Protein AF-A0A1X6MQA6-F1 (afdb_monomer_lite)

Organism: NCBI:txid670580

Structure (mmCIF, N/CA/C/O backbone):
data_AF-A0A1X6MQA6-F1
#
_entry.id   AF-A0A1X6MQA6-F1
#
loop_
_atom_site.group_PDB
_atom_site.id
_atom_site.type_symbol
_atom_site.label_atom_id
_atom_site.label_alt_id
_atom_site.label_comp_id
_atom_site.label_asym_id
_atom_site.label_entity_id
_atom_site.label_seq_id
_atom_site.pdbx_PDB_ins_code
_atom_site.Cartn_x
_atom_site.Cartn_y
_atom_site.Cartn_z
_atom_site.occupancy
_atom_site.B_iso_or_equiv
_atom_site.auth_seq_id
_atom_site.auth_comp_id
_atom_site.auth_asym_id
_atom_site.auth_atom_id
_atom_site.pdbx_PDB_model_num
ATOM 1 N N . MET A 1 1 ? -12.511 -11.884 -3.195 1.00 35.06 1 MET A N 1
ATOM 2 C CA . MET A 1 1 ? -13.577 -10.975 -3.692 1.00 35.06 1 MET A CA 1
ATOM 3 C C . MET A 1 1 ? -15.005 -11.501 -3.502 1.00 35.06 1 MET A C 1
ATOM 5 O O . MET A 1 1 ? -15.786 -10.787 -2.889 1.00 35.06 1 MET A O 1
ATOM 9 N N . LYS A 1 2 ? -15.378 -12.708 -3.969 1.00 28.39 2 LYS A N 1
ATOM 10 C CA . LYS A 1 2 ? -16.762 -13.220 -3.827 1.00 28.39 2 LYS A CA 1
ATOM 11 C C . LYS A 1 2 ? -17.139 -13.560 -2.376 1.00 28.39 2 LYS A C 1
ATOM 13 O O . LYS A 1 2 ? -18.146 -13.082 -1.879 1.00 28.39 2 LYS A O 1
ATOM 18 N N . THR A 1 3 ? -16.246 -14.246 -1.669 1.00 30.66 3 THR A N 1
ATOM 19 C CA . THR A 1 3 ? -16.446 -14.705 -0.284 1.00 30.66 3 THR A CA 1
ATOM 20 C C . THR A 1 3 ? -16.594 -13.552 0.721 1.00 30.66 3 THR A C 1
ATOM 22 O O . THR A 1 3 ? -17.442 -13.608 1.598 1.00 30.66 3 THR A O 1
ATOM 25 N N . ALA A 1 4 ? -15.847 -12.452 0.562 1.00 35.28 4 ALA A N 1
ATOM 26 C CA . ALA A 1 4 ? -15.960 -11.281 1.445 1.00 35.28 4 ALA A CA 1
ATOM 27 C C . ALA A 1 4 ? -17.296 -10.528 1.269 1.00 35.28 4 ALA A C 1
ATOM 29 O O . ALA A 1 4 ? -17.886 -10.083 2.250 1.00 35.28 4 ALA A O 1
ATOM 30 N N . ARG A 1 5 ? -17.818 -10.456 0.034 1.00 41.97 5 ARG A N 1
ATOM 31 C CA . ARG A 1 5 ? -19.144 -9.878 -0.244 1.00 41.97 5 ARG A CA 1
ATOM 32 C C . ARG A 1 5 ? -20.285 -10.817 0.168 1.00 41.97 5 ARG A C 1
ATOM 34 O O . ARG A 1 5 ? -21.279 -10.344 0.703 1.00 41.97 5 ARG A O 1
ATOM 41 N N . GLU A 1 6 ? -20.124 -12.130 -0.013 1.00 35.88 6 GLU A N 1
ATOM 42 C CA . GLU A 1 6 ? -21.080 -13.159 0.439 1.00 35.88 6 GLU A CA 1
ATOM 43 C C . GLU A 1 6 ? -21.214 -13.206 1.977 1.00 35.88 6 GLU A C 1
ATOM 45 O O . GLU A 1 6 ? -22.258 -13.607 2.485 1.00 35.88 6 GLU A O 1
ATOM 50 N N . HIS A 1 7 ? -20.206 -12.724 2.717 1.00 34.12 7 HIS A N 1
ATOM 51 C CA . HIS A 1 7 ? -20.235 -12.573 4.178 1.00 34.12 7 HIS A CA 1
ATOM 52 C C . HIS A 1 7 ? -20.523 -11.140 4.671 1.00 34.12 7 HIS A C 1
ATOM 54 O O . HIS A 1 7 ? -20.368 -10.866 5.857 1.00 34.12 7 HIS A O 1
ATOM 60 N N . GLY A 1 8 ? -20.963 -10.226 3.796 1.00 33.38 8 GLY A N 1
ATOM 61 C CA . GLY A 1 8 ? -21.418 -8.889 4.203 1.00 33.38 8 GLY A CA 1
ATOM 62 C C . GLY A 1 8 ? -20.310 -7.878 4.524 1.00 33.38 8 GLY A C 1
ATOM 63 O O . GLY A 1 8 ? -20.600 -6.813 5.061 1.00 33.38 8 GLY A O 1
ATOM 64 N N . PHE A 1 9 ? -19.053 -8.154 4.170 1.00 31.50 9 PHE A N 1
ATOM 65 C CA . PHE A 1 9 ? -17.955 -7.200 4.337 1.00 31.50 9 PHE A CA 1
ATOM 66 C C . PHE A 1 9 ? -17.922 -6.213 3.159 1.00 31.50 9 PHE A C 1
ATOM 68 O O . PHE A 1 9 ? -17.169 -6.366 2.198 1.00 31.50 9 PHE A O 1
ATOM 75 N N . SER A 1 10 ? -18.782 -5.198 3.219 1.00 39.28 10 SER A N 1
ATOM 76 C CA . SER A 1 10 ? -18.682 -3.965 2.432 1.00 39.28 10 SER A CA 1
ATOM 77 C C . SER A 1 10 ? -19.038 -2.816 3.370 1.00 39.28 10 SER A C 1
ATOM 79 O O . SER A 1 10 ? -20.199 -2.634 3.719 1.00 39.28 10 SER A O 1
ATOM 81 N N . TRP A 1 11 ? -18.030 -2.099 3.873 1.00 43.34 11 TRP A N 1
ATOM 82 C CA . TRP A 1 11 ? -18.220 -1.198 5.016 1.00 43.34 11 TRP A CA 1
ATOM 83 C C . TRP A 1 11 ? -18.818 0.173 4.683 1.00 43.34 11 TRP A C 1
ATOM 85 O O . TRP A 1 11 ? -19.016 0.947 5.613 1.00 43.34 11 TRP A O 1
ATOM 95 N N . LYS A 1 12 ? -19.125 0.526 3.422 1.00 37.31 12 LYS A N 1
ATOM 96 C CA . LYS A 1 12 ? -19.801 1.803 3.107 1.00 37.31 12 LYS A CA 1
ATOM 97 C C . LYS A 1 12 ? -20.692 1.709 1.863 1.00 37.31 12 LYS A C 1
ATOM 99 O O . LYS A 1 12 ? -20.228 1.334 0.792 1.00 37.31 12 LYS A O 1
ATOM 104 N N . GLY A 1 13 ? -21.962 2.085 2.032 1.00 31.66 13 GLY A N 1
ATOM 105 C CA . GLY A 1 13 ? -22.992 2.136 0.988 1.00 31.66 13 GLY A CA 1
ATOM 106 C C . GLY A 1 13 ? -23.339 3.537 0.469 1.00 31.66 13 GLY A C 1
ATOM 107 O O . GLY A 1 13 ? -24.233 3.631 -0.355 1.00 31.66 13 GLY A O 1
ATOM 108 N N . ASP A 1 14 ? -22.655 4.609 0.887 1.00 35.59 14 ASP A N 1
ATOM 109 C CA . ASP A 1 14 ? -23.029 5.979 0.494 1.00 35.59 14 ASP A CA 1
ATOM 110 C C . ASP A 1 14 ? -21.809 6.885 0.279 1.00 35.59 14 ASP A C 1
ATOM 112 O O . ASP A 1 14 ? -21.146 7.208 1.263 1.00 35.59 14 ASP A O 1
ATOM 116 N N . PHE A 1 15 ? -21.549 7.375 -0.953 1.00 35.16 15 PHE A N 1
ATOM 117 C CA . PHE A 1 15 ? -20.692 8.565 -1.154 1.00 35.16 15 PHE A CA 1
ATOM 118 C C . PHE A 1 15 ? -21.146 9.604 -2.213 1.00 35.16 15 PHE A C 1
ATOM 120 O O . PHE A 1 15 ? -21.191 9.323 -3.405 1.00 35.16 15 PHE A O 1
ATOM 127 N N . PHE A 1 16 ? -21.407 10.820 -1.697 1.00 35.97 16 PHE A N 1
ATOM 128 C CA . PHE A 1 16 ? -21.126 12.226 -2.104 1.00 35.97 16 PHE A CA 1
ATOM 129 C C . PHE A 1 16 ? -20.911 12.730 -3.557 1.00 35.97 16 PHE A C 1
ATOM 131 O O . PHE A 1 16 ? -20.109 12.173 -4.300 1.00 35.97 16 PHE A O 1
ATOM 138 N N . VAL A 1 17 ? -21.412 13.971 -3.810 1.00 34.19 17 VAL A N 1
ATOM 139 C CA . VAL A 1 17 ? -20.696 15.144 -4.406 1.00 34.19 17 VAL A CA 1
ATOM 140 C C . VAL A 1 17 ? -21.342 16.538 -4.129 1.00 34.19 17 VAL A C 1
ATOM 142 O O . VAL A 1 17 ? -22.560 16.657 -4.048 1.00 34.19 17 VAL A O 1
ATOM 145 N N . ASP A 1 18 ? -20.452 17.553 -4.112 1.00 29.89 18 ASP A N 1
ATOM 146 C CA . ASP A 1 18 ? -20.525 18.992 -4.496 1.00 29.89 18 ASP A CA 1
ATOM 147 C C . ASP A 1 18 ? -20.566 20.151 -3.452 1.00 29.89 18 ASP A C 1
ATOM 149 O O . ASP A 1 18 ? -21.377 20.218 -2.535 1.00 29.89 18 ASP A O 1
ATOM 153 N N . ASN A 1 19 ? -19.646 21.115 -3.626 1.00 31.09 19 ASN A N 1
ATOM 154 C CA . ASN A 1 19 ? -19.483 22.378 -2.873 1.00 31.09 19 ASN A CA 1
ATOM 155 C C . ASN A 1 19 ? -19.302 22.305 -1.339 1.00 31.09 19 ASN A C 1
ATOM 157 O O . ASN A 1 19 ? -19.669 23.227 -0.607 1.00 31.09 19 ASN A O 1
ATOM 161 N N . GLY A 1 20 ? -18.737 21.210 -0.821 1.00 35.44 20 GLY A N 1
ATOM 162 C CA . GLY A 1 20 ? -18.530 21.035 0.624 1.00 35.44 20 GLY A CA 1
ATOM 163 C C . GLY A 1 20 ? -19.831 20.889 1.423 1.00 35.44 20 GLY A C 1
ATOM 164 O O . GLY A 1 20 ? -19.796 20.860 2.651 1.00 35.44 20 GLY A O 1
ATOM 165 N N . THR A 1 21 ? -20.974 20.758 0.741 1.00 33.78 21 THR A N 1
ATOM 166 C CA . THR A 1 21 ? -22.262 20.444 1.360 1.00 33.78 21 THR A CA 1
ATOM 167 C C . THR A 1 21 ? -22.705 19.075 0.858 1.00 33.78 21 THR A C 1
ATOM 169 O O . THR A 1 21 ? -22.870 18.873 -0.338 1.00 33.78 21 THR A O 1
ATOM 172 N N . PHE A 1 22 ? -22.875 18.115 1.768 1.00 35.88 22 PHE A N 1
ATOM 173 C CA . PHE A 1 22 ? -23.331 16.762 1.435 1.00 35.88 22 PHE A CA 1
ATOM 174 C C . PHE A 1 22 ? -24.649 16.789 0.636 1.00 35.88 22 PHE A C 1
ATOM 176 O O . PHE A 1 22 ? -25.615 17.412 1.099 1.00 35.88 22 PHE A O 1
ATOM 183 N N . PRO A 1 23 ? -24.750 16.073 -0.499 1.00 32.94 23 PRO A N 1
ATOM 184 C CA . PRO A 1 23 ? -26.029 15.892 -1.167 1.00 32.94 23 PRO A CA 1
ATOM 185 C C . PRO A 1 23 ? -26.958 15.063 -0.273 1.00 32.94 23 PRO A C 1
ATOM 187 O O . PRO A 1 23 ? -26.571 14.037 0.280 1.00 32.94 23 PRO A O 1
ATOM 190 N N . ARG A 1 24 ? -28.204 15.527 -0.124 1.00 38.56 24 ARG A N 1
ATOM 191 C CA . ARG A 1 24 ? -29.270 14.848 0.641 1.00 38.56 24 ARG A CA 1
ATOM 192 C C . ARG A 1 24 ? -30.042 13.820 -0.193 1.00 38.56 24 ARG A C 1
ATOM 194 O O . ARG A 1 24 ? -31.040 13.278 0.274 1.00 38.56 24 ARG A O 1
ATOM 201 N N . THR A 1 25 ? -29.600 13.585 -1.422 1.00 35.91 25 THR A N 1
ATOM 202 C CA . THR A 1 25 ? -30.245 12.705 -2.393 1.00 35.91 25 THR A CA 1
ATOM 203 C C . THR A 1 25 ? -29.193 11.758 -2.949 1.00 35.91 25 THR A C 1
ATOM 205 O O . THR A 1 25 ? -28.163 12.209 -3.449 1.00 35.91 25 THR A O 1
ATOM 208 N N . ALA A 1 26 ? -29.440 10.454 -2.820 1.00 43.53 26 ALA A N 1
ATOM 209 C CA . ALA A 1 26 ? -28.546 9.412 -3.306 1.00 43.53 26 ALA A CA 1
ATOM 210 C C . ALA A 1 26 ? -28.366 9.501 -4.831 1.00 43.53 26 ALA A C 1
ATOM 212 O O . ALA A 1 26 ? -29.308 9.837 -5.554 1.00 43.53 26 ALA A O 1
ATOM 213 N N . VAL A 1 27 ? -27.161 9.178 -5.315 1.00 44.12 27 VAL A N 1
ATOM 214 C CA . VAL A 1 27 ? -26.926 8.946 -6.747 1.00 44.12 27 VAL A CA 1
ATOM 215 C C . VAL A 1 27 ? -27.758 7.724 -7.149 1.00 44.12 27 VAL A C 1
ATOM 217 O O . VAL A 1 27 ? -27.632 6.689 -6.490 1.00 44.12 27 VAL A O 1
ATOM 220 N N . PRO A 1 28 ? -28.606 7.809 -8.188 1.00 46.97 28 PRO A N 1
ATOM 221 C CA . PRO A 1 28 ? -29.382 6.665 -8.646 1.00 46.97 28 PRO A CA 1
ATOM 222 C C . PRO A 1 28 ? -28.460 5.485 -8.978 1.00 46.97 28 PRO A C 1
ATOM 224 O O . PRO A 1 28 ? -27.425 5.661 -9.624 1.00 46.97 28 PRO A O 1
ATOM 227 N N . GLU A 1 29 ? -28.844 4.280 -8.557 1.00 47.38 29 GLU A N 1
ATOM 228 C CA . GLU A 1 29 ? -28.083 3.028 -8.726 1.00 47.38 29 GLU A CA 1
ATOM 229 C C . GLU A 1 29 ? -27.651 2.781 -10.192 1.00 47.38 29 GLU A C 1
ATOM 231 O O . GLU A 1 29 ? -26.607 2.196 -10.476 1.00 47.38 29 GLU A O 1
ATOM 236 N N . GLU A 1 30 ? -28.417 3.335 -11.130 1.00 52.28 30 GLU A N 1
ATOM 237 C CA . GLU A 1 30 ? -28.236 3.291 -12.584 1.00 52.28 30 GLU A CA 1
ATOM 238 C C . GLU A 1 30 ? -27.035 4.135 -13.079 1.00 52.28 30 GLU A C 1
ATOM 240 O O . GLU A 1 30 ? -26.345 3.762 -14.032 1.00 52.28 30 GLU A O 1
ATOM 245 N N . GLU A 1 31 ? -26.728 5.251 -12.406 1.00 49.03 31 GLU A N 1
ATOM 246 C CA . GLU A 1 31 ? -25.608 6.156 -12.729 1.00 49.03 31 GLU A CA 1
ATOM 247 C C . GLU A 1 31 ? -24.323 5.844 -11.945 1.00 49.03 31 GLU A C 1
ATOM 249 O O . GLU A 1 31 ? -23.218 6.239 -12.341 1.00 49.03 31 GLU A O 1
ATOM 254 N N . ALA A 1 32 ? -24.453 5.117 -10.834 1.00 48.69 32 ALA A N 1
ATOM 255 C CA . ALA A 1 32 ? -23.345 4.558 -10.059 1.00 48.69 32 ALA A CA 1
ATOM 256 C C . ALA A 1 32 ? -22.774 3.268 -10.682 1.00 48.69 32 ALA A C 1
ATOM 258 O O . ALA A 1 32 ? -21.948 2.584 -10.074 1.00 48.69 32 ALA A O 1
ATOM 259 N N . THR A 1 33 ? -23.200 2.927 -11.900 1.00 46.31 33 THR A N 1
ATOM 260 C CA . THR A 1 33 ? -22.764 1.724 -12.602 1.00 46.31 33 THR A CA 1
ATOM 261 C C . THR A 1 33 ? -21.244 1.684 -12.801 1.00 46.31 33 THR A C 1
ATOM 263 O O . THR A 1 33 ? -20.557 2.701 -12.936 1.00 46.31 33 THR A O 1
ATOM 266 N N . MET A 1 34 ? -20.725 0.453 -12.870 1.00 45.44 34 MET A N 1
ATOM 267 C CA . MET A 1 34 ? -19.331 0.021 -13.075 1.00 45.44 34 MET A CA 1
ATOM 268 C C . MET A 1 34 ? -18.510 0.784 -14.141 1.00 45.44 34 MET A C 1
ATOM 270 O O . MET A 1 34 ? -17.294 0.622 -14.213 1.00 45.44 34 MET A O 1
ATOM 274 N N . ALA A 1 35 ? -19.132 1.632 -14.963 1.00 48.38 35 ALA A N 1
ATOM 275 C CA . ALA A 1 35 ? -18.495 2.447 -15.993 1.00 48.38 35 ALA A CA 1
ATOM 276 C C . ALA A 1 35 ? -17.464 3.462 -15.454 1.00 48.38 35 ALA A C 1
ATOM 278 O O . ALA A 1 35 ? -16.510 3.785 -16.164 1.00 48.38 35 ALA A O 1
ATOM 279 N N . LYS A 1 36 ? -17.616 3.967 -14.218 1.00 53.69 36 LYS A N 1
ATOM 280 C CA . LYS A 1 36 ? -16.620 4.869 -13.599 1.00 53.69 36 LYS A CA 1
ATOM 281 C C . LYS A 1 36 ? -15.369 4.106 -13.139 1.00 53.69 36 LYS A C 1
ATOM 283 O O . LYS A 1 36 ? -14.262 4.568 -13.400 1.00 53.69 36 LYS A O 1
ATOM 288 N N . TYR A 1 37 ? -15.537 2.908 -12.572 1.00 63.94 37 TYR A N 1
ATOM 289 C CA . TYR A 1 37 ? -14.429 2.015 -12.196 1.00 63.94 37 TYR A CA 1
ATOM 290 C C . TYR A 1 37 ? -13.696 1.453 -13.412 1.00 63.94 37 TYR A C 1
ATOM 292 O O . TYR A 1 37 ? -12.468 1.430 -13.434 1.00 63.94 37 TYR A O 1
ATOM 300 N N . ALA A 1 38 ? -14.440 1.152 -14.480 1.00 69.00 38 ALA A N 1
ATOM 301 C CA . ALA A 1 38 ? -13.867 0.694 -15.736 1.00 69.00 38 ALA A CA 1
ATOM 302 C C . ALA A 1 38 ? -12.802 1.660 -16.275 1.00 69.00 38 ALA A C 1
ATOM 304 O O . ALA A 1 38 ? -11.837 1.215 -16.876 1.00 69.00 38 ALA A O 1
ATOM 305 N N . ARG A 1 39 ? -12.910 2.977 -16.050 1.00 76.75 39 ARG A N 1
ATOM 306 C CA . ARG A 1 39 ? -11.886 3.933 -16.516 1.00 76.75 39 ARG A CA 1
ATOM 307 C C . ARG A 1 39 ? -10.547 3.757 -15.801 1.00 76.75 39 ARG A C 1
ATOM 309 O O . ARG A 1 39 ? -9.513 3.853 -16.456 1.00 76.75 39 ARG A O 1
ATOM 316 N N . LEU A 1 40 ? -10.559 3.476 -14.501 1.00 79.12 40 LEU A N 1
ATOM 317 C CA . LEU A 1 40 ? -9.338 3.189 -13.744 1.00 79.12 40 LEU A CA 1
ATOM 318 C C . LEU A 1 40 ? -8.744 1.851 -14.168 1.00 79.12 40 LEU A C 1
ATOM 320 O O . LEU A 1 40 ? -7.551 1.781 -14.463 1.00 79.12 40 LEU A O 1
ATOM 324 N N . ASP A 1 41 ? -9.590 0.835 -14.338 1.00 83.12 41 ASP A N 1
ATOM 325 C CA . ASP A 1 41 ? -9.157 -0.457 -14.869 1.00 83.12 41 ASP A CA 1
ATOM 326 C C . ASP A 1 41 ? -8.507 -0.298 -16.248 1.00 83.12 41 ASP A C 1
ATOM 328 O O . ASP A 1 41 ? -7.487 -0.919 -16.529 1.00 83.12 41 ASP A O 1
ATOM 332 N N . MET A 1 42 ? -9.044 0.573 -17.110 1.00 88.56 42 MET A N 1
ATOM 333 C CA . MET A 1 42 ? -8.470 0.863 -18.429 1.00 88.56 42 MET A CA 1
ATOM 334 C C . MET A 1 42 ? -7.095 1.535 -18.314 1.00 88.56 42 MET A C 1
ATOM 336 O O . MET A 1 42 ? -6.189 1.170 -19.063 1.00 88.56 42 MET A O 1
ATOM 340 N N . ILE A 1 43 ? -6.901 2.471 -17.377 1.00 91.50 43 ILE A N 1
ATOM 341 C CA . ILE A 1 43 ? -5.592 3.104 -17.153 1.00 91.50 43 ILE A CA 1
ATOM 342 C C . ILE A 1 43 ? -4.551 2.036 -16.800 1.00 91.50 43 ILE A C 1
ATOM 344 O O . ILE A 1 43 ? -3.526 1.937 -17.471 1.00 91.50 43 ILE A O 1
ATOM 348 N N . TRP A 1 44 ? -4.822 1.169 -15.825 1.00 90.44 44 TRP A N 1
ATOM 349 C CA . TRP A 1 44 ? -3.870 0.115 -15.457 1.00 90.44 44 TRP A CA 1
ATOM 350 C C . TRP A 1 44 ? -3.742 -0.977 -16.522 1.00 90.44 44 TRP A C 1
ATOM 352 O O . TRP A 1 44 ? -2.643 -1.468 -16.768 1.00 90.44 44 TRP A O 1
ATOM 362 N N . LYS A 1 45 ? -4.819 -1.314 -17.230 1.00 89.81 45 LYS A N 1
ATOM 363 C CA . LYS A 1 45 ? -4.792 -2.313 -18.304 1.00 89.81 45 LYS A CA 1
ATOM 364 C C . LYS A 1 45 ? -3.943 -1.880 -19.497 1.00 89.81 45 LYS A C 1
ATOM 366 O O . LYS A 1 45 ? -3.216 -2.704 -20.042 1.00 89.81 45 LYS A O 1
ATOM 371 N N . TYR A 1 46 ? -4.048 -0.622 -19.928 1.00 92.12 46 TYR A N 1
ATOM 372 C CA . TYR A 1 46 ? -3.382 -0.141 -21.148 1.00 92.12 46 TYR A CA 1
ATOM 373 C C . TYR A 1 46 ? -2.124 0.684 -20.887 1.00 92.12 46 TYR A C 1
ATOM 375 O O . TYR A 1 46 ? -1.340 0.894 -21.813 1.00 92.12 46 TYR A O 1
ATOM 383 N N . HIS A 1 47 ? -1.900 1.121 -19.648 1.00 93.12 47 HIS A N 1
ATOM 384 C CA . HIS A 1 47 ? -0.748 1.941 -19.272 1.00 93.12 47 HIS A CA 1
ATOM 385 C C . HIS A 1 47 ? -0.004 1.414 -18.034 1.00 93.12 47 HIS A C 1
ATOM 387 O O . HIS A 1 47 ? 1.075 1.909 -17.729 1.00 93.12 47 HIS A O 1
ATOM 393 N N . GLY A 1 48 ? -0.520 0.407 -17.323 1.00 92.75 48 GLY A N 1
ATOM 394 C CA . GLY A 1 48 ? 0.040 -0.083 -16.060 1.00 92.75 48 GLY A CA 1
ATOM 395 C C . GLY A 1 48 ? 1.442 -0.695 -16.154 1.00 92.75 48 GLY A C 1
ATOM 396 O O . GLY A 1 48 ? 1.782 -1.448 -17.076 1.00 92.75 48 GLY A O 1
ATOM 397 N N . ARG A 1 49 ? 2.251 -0.425 -15.128 1.00 92.06 49 ARG A N 1
ATOM 398 C CA . ARG A 1 49 ? 3.611 -0.940 -14.933 1.00 92.06 49 ARG A CA 1
ATOM 399 C C . ARG A 1 49 ? 3.688 -1.872 -13.722 1.00 92.06 49 ARG A C 1
ATOM 401 O O . ARG A 1 49 ? 2.859 -1.757 -12.818 1.00 92.06 49 ARG A O 1
ATOM 408 N N . PRO A 1 50 ? 4.666 -2.796 -13.679 1.00 92.62 50 PRO A N 1
ATOM 409 C CA . PRO A 1 50 ? 4.712 -3.804 -12.621 1.00 92.62 50 PRO A CA 1
ATOM 410 C C . PRO A 1 50 ? 4.984 -3.190 -11.247 1.00 92.62 50 PRO A C 1
ATOM 412 O O . PRO A 1 50 ? 4.473 -3.692 -10.255 1.00 92.62 50 PRO A O 1
ATOM 415 N N . GLN A 1 51 ? 5.655 -2.038 -11.174 1.00 91.94 51 GLN A N 1
ATOM 416 C CA . GLN A 1 51 ? 5.808 -1.275 -9.930 1.00 91.94 51 GLN A CA 1
ATOM 417 C C . GLN A 1 51 ? 4.501 -0.634 -9.403 1.00 91.94 51 GLN A C 1
ATOM 419 O O . GLN A 1 51 ? 4.546 0.151 -8.466 1.00 91.94 51 GLN A O 1
ATOM 424 N N . GLY A 1 52 ? 3.340 -0.916 -10.006 1.00 92.69 52 GLY A N 1
ATOM 425 C CA . GLY A 1 52 ? 2.023 -0.524 -9.491 1.00 92.69 52 GLY A CA 1
ATOM 426 C C . GLY A 1 52 ? 1.459 0.788 -10.029 1.00 92.69 52 GLY A C 1
ATOM 427 O O . GLY A 1 52 ? 0.271 1.027 -9.848 1.00 92.69 52 GLY A O 1
ATOM 428 N N . ILE A 1 53 ? 2.250 1.602 -10.731 1.00 94.44 53 ILE A N 1
ATOM 429 C CA . ILE A 1 53 ? 1.800 2.863 -11.343 1.00 94.44 53 ILE A CA 1
ATOM 430 C C . ILE A 1 53 ? 1.649 2.728 -12.863 1.00 94.44 53 ILE A C 1
ATOM 432 O O . ILE A 1 53 ? 2.247 1.850 -13.482 1.00 94.44 53 ILE A O 1
ATOM 436 N N . PHE A 1 54 ? 0.846 3.579 -13.491 1.00 93.56 54 PHE A N 1
ATOM 437 C CA . PHE A 1 54 ? 0.723 3.637 -14.946 1.00 93.56 54 PHE A CA 1
ATOM 438 C C . PHE A 1 54 ? 1.762 4.567 -15.580 1.00 93.56 54 PHE A C 1
ATOM 440 O O . PHE A 1 54 ? 2.167 5.568 -15.001 1.00 93.56 54 PHE A O 1
ATOM 447 N N . SER A 1 55 ? 2.162 4.251 -16.810 1.00 90.44 55 SER A N 1
ATOM 448 C CA . SER A 1 55 ? 3.090 5.048 -17.598 1.00 90.44 55 SER A CA 1
ATOM 449 C C . SER A 1 55 ? 2.456 6.369 -17.998 1.00 90.44 55 SER A C 1
ATOM 451 O O . SER A 1 55 ? 1.526 6.409 -18.812 1.00 90.44 55 SER A O 1
ATOM 453 N N . THR A 1 56 ? 3.009 7.442 -17.453 1.00 88.75 56 THR A N 1
ATOM 454 C CA . THR A 1 56 ? 2.674 8.804 -17.837 1.00 88.75 56 THR A CA 1
ATOM 455 C C . THR A 1 56 ? 3.917 9.679 -17.794 1.00 88.75 56 THR A C 1
ATOM 457 O O . THR A 1 56 ? 4.436 10.000 -16.729 1.00 88.75 56 THR A O 1
ATOM 460 N N . ASP A 1 57 ? 4.429 10.058 -18.956 1.00 81.00 57 ASP A N 1
ATOM 461 C CA . ASP A 1 57 ? 5.548 10.996 -19.088 1.00 81.00 57 ASP A CA 1
ATOM 462 C C . ASP A 1 57 ? 5.052 12.402 -19.435 1.00 81.00 57 ASP A C 1
ATOM 464 O O . ASP A 1 57 ? 5.542 13.053 -20.354 1.00 81.00 57 ASP A O 1
ATOM 468 N N . GLU A 1 58 ? 4.057 12.844 -18.662 1.00 82.62 58 GLU A N 1
ATOM 469 C CA . GLU A 1 58 ? 3.105 13.933 -18.946 1.00 82.62 58 GLU A CA 1
ATOM 470 C C . GLU A 1 58 ? 2.056 13.598 -20.030 1.00 82.62 58 GLU A C 1
ATOM 472 O O . GLU A 1 58 ? 1.109 14.357 -20.226 1.00 82.62 58 GLU A O 1
ATOM 477 N N . TYR A 1 59 ? 2.152 12.422 -20.661 1.00 85.69 59 TYR A N 1
ATOM 478 C CA . TYR A 1 59 ? 1.120 11.831 -21.517 1.00 85.69 59 TYR A CA 1
ATOM 479 C C . TYR A 1 59 ? 0.943 10.349 -21.185 1.00 85.69 59 TYR A C 1
ATOM 481 O O . TYR A 1 59 ? 1.917 9.658 -20.897 1.00 85.69 59 TYR A O 1
ATOM 489 N N . LEU A 1 60 ? -0.281 9.822 -21.290 1.00 89.69 60 LEU A N 1
ATOM 490 C CA . LEU A 1 60 ? -0.515 8.379 -21.178 1.00 89.69 60 LEU A CA 1
ATOM 491 C C . LEU A 1 60 ? 0.277 7.622 -22.258 1.00 89.69 60 LEU A C 1
ATOM 493 O O . LEU A 1 60 ? 0.083 7.842 -23.452 1.00 89.69 60 LEU A O 1
ATOM 497 N N . ALA A 1 61 ? 1.151 6.703 -21.839 1.00 87.06 61 ALA A N 1
ATOM 498 C CA . ALA A 1 61 ? 2.270 6.264 -22.681 1.00 87.06 61 ALA A CA 1
ATOM 499 C C . ALA A 1 61 ? 2.280 4.761 -23.044 1.00 87.06 61 ALA A C 1
ATOM 501 O O . ALA A 1 61 ? 3.320 4.166 -23.325 1.00 87.06 61 ALA A O 1
ATOM 502 N N . GLY A 1 62 ? 1.105 4.132 -23.063 1.00 90.12 62 GLY A N 1
ATOM 503 C CA . GLY A 1 62 ? 0.925 2.698 -23.319 1.00 90.12 62 GLY A CA 1
ATOM 504 C C . GLY A 1 62 ? 1.704 1.754 -22.384 1.00 90.12 62 GLY A C 1
ATOM 505 O O . GLY A 1 62 ? 2.206 2.144 -21.330 1.00 90.12 62 GLY A O 1
ATOM 506 N N . LEU A 1 63 ? 1.831 0.490 -22.804 1.00 88.94 63 LEU A N 1
ATOM 507 C CA . LEU A 1 63 ? 2.541 -0.571 -22.070 1.00 88.94 63 LEU A CA 1
ATOM 508 C C . LEU A 1 63 ? 4.021 -0.722 -22.462 1.00 88.94 63 LEU A C 1
ATOM 510 O O . LEU A 1 63 ? 4.718 -1.571 -21.908 1.00 88.94 63 LEU A O 1
ATOM 514 N N . HIS A 1 64 ? 4.547 0.069 -23.400 1.00 84.75 64 HIS A N 1
ATOM 515 C CA . HIS A 1 64 ? 5.912 -0.130 -23.903 1.00 84.75 64 HIS A CA 1
ATOM 516 C C . HIS A 1 64 ? 6.967 0.296 -22.862 1.00 84.75 64 HIS A C 1
ATOM 518 O O . HIS A 1 64 ? 6.947 1.458 -22.467 1.00 84.75 64 HIS A O 1
ATOM 524 N N . PRO A 1 65 ? 7.894 -0.571 -22.404 1.00 81.00 65 PRO A N 1
ATOM 525 C CA . PRO A 1 65 ? 8.751 -0.313 -21.232 1.00 81.00 65 PRO A CA 1
ATOM 526 C C . PRO A 1 65 ? 9.725 0.861 -21.388 1.00 81.00 65 PRO A C 1
ATOM 528 O O . PRO A 1 65 ? 10.246 1.357 -20.399 1.00 81.00 65 PRO A O 1
ATOM 531 N N . SER A 1 66 ? 9.932 1.355 -22.611 1.00 78.44 66 SER A N 1
ATOM 532 C CA . SER A 1 66 ? 10.745 2.553 -22.849 1.00 78.44 66 SER A CA 1
ATOM 533 C C . SER A 1 66 ? 10.088 3.855 -22.379 1.00 78.44 66 SER A C 1
ATOM 535 O O . SER A 1 66 ? 10.719 4.903 -22.443 1.00 78.44 66 SER A O 1
ATOM 537 N N . ARG A 1 67 ? 8.818 3.839 -21.963 1.00 83.00 67 ARG A N 1
ATOM 538 C CA . ARG A 1 67 ? 8.114 5.032 -21.478 1.00 83.00 67 ARG A CA 1
ATOM 539 C C . ARG A 1 67 ? 8.105 5.047 -19.953 1.00 83.00 67 ARG A C 1
ATOM 541 O O . ARG A 1 67 ? 7.923 4.010 -19.316 1.00 83.00 67 ARG A O 1
ATOM 548 N N . GLY A 1 68 ? 8.334 6.227 -19.387 1.00 84.94 68 GLY A N 1
ATOM 549 C CA . GLY A 1 68 ? 8.467 6.415 -17.946 1.00 84.94 68 GLY A CA 1
ATOM 550 C C . GLY A 1 68 ? 7.156 6.770 -17.253 1.00 84.94 68 GLY A C 1
ATOM 551 O O . GLY A 1 68 ? 6.087 6.821 -17.868 1.00 84.94 68 GLY A O 1
ATOM 552 N N . THR A 1 69 ? 7.268 7.018 -15.954 1.00 89.44 69 THR A N 1
ATOM 553 C CA . THR A 1 69 ? 6.217 7.583 -15.108 1.00 89.44 69 THR A CA 1
ATOM 554 C C . THR A 1 69 ? 6.766 8.764 -14.329 1.00 89.44 69 THR A C 1
ATOM 556 O O . THR A 1 69 ? 7.810 8.643 -13.686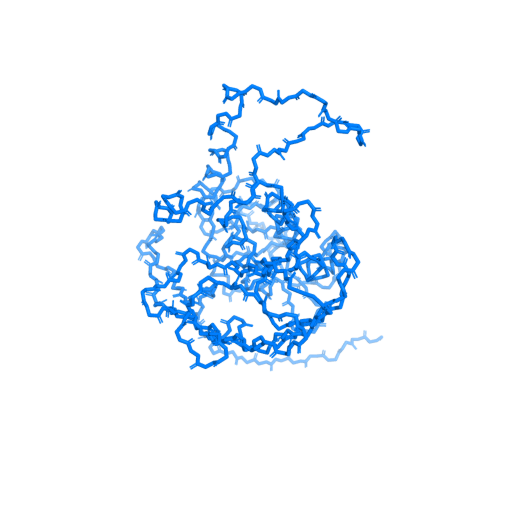 1.00 89.44 69 THR A O 1
ATOM 559 N N . GLU A 1 70 ? 6.067 9.892 -14.387 1.00 89.62 70 GLU A N 1
ATOM 560 C CA . GLU A 1 70 ? 6.383 11.069 -13.587 1.00 89.62 70 GLU A CA 1
ATOM 561 C C . GLU A 1 70 ? 6.253 10.785 -12.088 1.00 89.62 70 GLU A C 1
ATOM 563 O O . GLU A 1 70 ? 5.285 10.172 -11.645 1.00 89.62 70 GLU A O 1
ATOM 568 N N . PHE A 1 71 ? 7.194 11.278 -11.282 1.00 90.25 71 PHE A N 1
ATOM 569 C CA . PHE A 1 71 ? 7.139 11.094 -9.831 1.00 90.25 71 PHE A CA 1
ATOM 570 C C . PHE A 1 71 ? 5.894 11.721 -9.193 1.00 90.25 71 PHE A C 1
ATOM 572 O O . PHE A 1 71 ? 5.258 11.095 -8.345 1.00 90.25 71 PHE A O 1
ATOM 579 N N . CYS A 1 72 ? 5.472 12.899 -9.666 1.00 91.94 72 CYS A N 1
ATOM 580 C CA . CYS A 1 72 ? 4.226 13.513 -9.210 1.00 91.94 72 CYS A CA 1
ATOM 581 C C . CYS A 1 72 ? 3.013 12.609 -9.464 1.00 91.94 72 CYS A C 1
ATOM 583 O O . CYS A 1 72 ? 2.109 12.546 -8.638 1.00 91.94 72 CYS A O 1
ATOM 585 N N . ALA A 1 73 ? 2.999 11.875 -10.583 1.00 93.19 73 ALA A N 1
ATOM 586 C CA . ALA A 1 73 ? 1.907 10.960 -10.886 1.00 93.19 73 ALA A CA 1
ATOM 587 C C . ALA A 1 73 ? 1.834 9.816 -9.868 1.00 93.19 73 ALA A C 1
ATOM 589 O O . ALA A 1 73 ? 0.738 9.484 -9.432 1.00 93.19 73 ALA A O 1
ATOM 590 N N . SER A 1 74 ? 2.972 9.260 -9.438 1.00 94.94 74 SER A N 1
ATOM 591 C CA . SER A 1 74 ? 3.012 8.247 -8.374 1.00 94.94 74 SER A CA 1
ATOM 592 C C . SER A 1 74 ? 2.428 8.788 -7.062 1.00 94.94 74 SER A C 1
ATOM 594 O O . SER A 1 74 ? 1.540 8.171 -6.478 1.00 94.94 74 SER A O 1
ATOM 596 N N . VAL A 1 75 ? 2.871 9.971 -6.628 1.00 95.38 75 VAL A N 1
ATOM 597 C CA . VAL A 1 75 ? 2.466 10.585 -5.349 1.00 95.38 75 VAL A CA 1
ATOM 598 C C . VAL A 1 75 ? 0.989 10.989 -5.344 1.00 95.38 75 VAL A C 1
ATOM 600 O O . VAL A 1 75 ? 0.269 10.706 -4.388 1.00 95.38 75 VAL A O 1
ATOM 603 N N . GLU A 1 76 ? 0.506 11.629 -6.408 1.00 95.44 76 GLU A N 1
ATOM 604 C CA . GLU A 1 76 ? -0.896 12.057 -6.486 1.00 95.44 76 GLU A CA 1
ATOM 605 C C . GLU A 1 76 ? -1.847 10.887 -6.766 1.00 95.44 76 GLU A C 1
ATOM 607 O O . GLU A 1 76 ? -2.990 10.900 -6.298 1.00 95.44 76 GLU A O 1
ATOM 612 N N . ALA A 1 77 ? -1.394 9.842 -7.471 1.00 95.75 77 ALA A N 1
ATOM 613 C CA . ALA A 1 77 ? -2.173 8.615 -7.625 1.00 95.75 77 ALA A CA 1
ATOM 614 C C . ALA A 1 77 ? -2.361 7.904 -6.282 1.00 95.75 77 ALA A C 1
ATOM 616 O O . ALA A 1 77 ? -3.482 7.487 -6.004 1.00 95.75 77 ALA A O 1
ATOM 617 N N . MET A 1 78 ? -1.323 7.820 -5.436 1.00 97.19 78 MET A N 1
ATOM 618 C CA . MET A 1 78 ? -1.458 7.290 -4.070 1.00 97.19 78 MET A CA 1
ATOM 619 C C . MET A 1 78 ? -2.570 8.016 -3.319 1.00 97.19 78 MET A C 1
ATOM 621 O O . MET A 1 78 ? -3.536 7.383 -2.905 1.00 97.19 78 MET A O 1
ATOM 625 N N . PHE A 1 79 ? -2.504 9.347 -3.240 1.00 96.44 79 PHE A N 1
ATOM 626 C CA . PHE A 1 79 ? -3.513 10.121 -2.518 1.00 96.44 79 PHE A CA 1
ATOM 627 C C . PHE A 1 79 ? -4.920 9.972 -3.117 1.00 96.44 79 PHE A C 1
ATOM 629 O O . PHE A 1 79 ? -5.903 9.843 -2.391 1.00 96.44 79 PHE A O 1
ATOM 636 N N . SER A 1 80 ? -5.032 9.933 -4.445 1.00 94.81 80 SER A N 1
ATOM 637 C CA . SER A 1 80 ? -6.317 9.717 -5.119 1.00 94.81 80 SER A CA 1
ATOM 638 C C . SER A 1 80 ? -6.922 8.356 -4.763 1.00 94.81 80 SER A C 1
ATOM 640 O O . SER A 1 80 ? -8.106 8.270 -4.440 1.00 94.81 80 SER A O 1
ATOM 642 N N . LEU A 1 81 ? -6.108 7.299 -4.775 1.00 94.31 81 LEU A N 1
ATOM 643 C CA . LEU A 1 81 ? -6.513 5.937 -4.431 1.00 94.31 81 LEU A CA 1
ATOM 644 C C . LEU A 1 81 ? -6.848 5.791 -2.938 1.00 94.31 81 LEU A C 1
ATOM 646 O O . LEU A 1 81 ? -7.827 5.131 -2.599 1.00 94.31 81 LEU A O 1
ATOM 650 N N . GLU A 1 82 ? -6.105 6.459 -2.051 1.00 94.75 82 GLU A N 1
ATOM 651 C CA . GLU A 1 82 ? -6.411 6.547 -0.615 1.00 94.75 82 GLU A CA 1
ATOM 652 C C . GLU A 1 82 ? -7.797 7.151 -0.385 1.00 94.75 82 GLU A C 1
ATOM 654 O O . GLU A 1 82 ? -8.626 6.573 0.321 1.00 94.75 82 GLU A O 1
ATOM 659 N N . MET A 1 83 ? -8.084 8.281 -1.038 1.00 90.81 83 MET A N 1
ATOM 660 C CA . MET A 1 83 ? -9.388 8.932 -0.950 1.00 90.81 83 MET A CA 1
ATOM 661 C C . MET A 1 83 ? -10.493 8.056 -1.531 1.00 90.81 83 MET A C 1
ATOM 663 O O . MET A 1 83 ? -11.565 7.949 -0.936 1.00 90.81 83 MET A O 1
ATOM 667 N N . MET A 1 84 ? -10.238 7.390 -2.658 1.00 87.56 84 MET A N 1
ATOM 668 C CA . MET A 1 84 ? -11.168 6.428 -3.245 1.00 87.56 84 MET A CA 1
ATOM 669 C C . MET A 1 84 ? -11.454 5.250 -2.322 1.00 87.56 84 MET A C 1
ATOM 671 O O . MET A 1 84 ? -12.605 4.843 -2.224 1.00 87.56 84 MET A O 1
ATOM 675 N N . TYR A 1 85 ? -10.452 4.718 -1.628 1.00 86.38 85 TYR A N 1
ATOM 676 C CA . TYR A 1 85 ? -10.641 3.656 -0.648 1.00 86.38 85 TYR A CA 1
ATOM 677 C C . TYR A 1 85 ? -11.433 4.147 0.570 1.00 86.38 85 TYR A C 1
ATOM 679 O O . TYR A 1 85 ? -12.417 3.520 0.957 1.00 86.38 85 TYR A O 1
ATOM 687 N N . ALA A 1 86 ? -11.064 5.295 1.144 1.00 85.06 86 ALA A N 1
ATOM 688 C CA . ALA A 1 86 ? -11.743 5.860 2.313 1.00 85.06 86 ALA A CA 1
ATOM 689 C C . ALA A 1 86 ? -13.221 6.193 2.048 1.00 85.06 86 ALA A C 1
ATOM 691 O O . ALA A 1 86 ? -14.065 6.133 2.956 1.00 85.06 86 ALA A O 1
ATOM 692 N N . THR A 1 87 ? -13.496 6.527 0.790 1.00 80.50 87 THR A N 1
ATOM 693 C CA . THR A 1 87 ? -14.810 6.793 0.221 1.00 80.50 87 THR A CA 1
ATOM 694 C C . THR A 1 87 ? -15.506 5.462 -0.092 1.00 80.50 87 THR A C 1
ATOM 696 O O . THR A 1 87 ? -16.347 4.973 0.645 1.00 80.50 87 THR A O 1
ATOM 699 N N . LEU A 1 88 ? -15.111 4.779 -1.152 1.00 80.62 88 LEU A N 1
ATOM 700 C CA . LEU A 1 88 ? -15.892 3.703 -1.763 1.00 80.62 88 LEU A CA 1
ATOM 701 C C . LEU A 1 88 ? -15.650 2.330 -1.123 1.00 80.62 88 LEU A C 1
ATOM 703 O O . LEU A 1 88 ? -16.402 1.394 -1.373 1.00 80.62 88 LEU A O 1
ATOM 707 N N . GLY A 1 89 ? -14.607 2.193 -0.304 1.00 75.81 89 GLY A N 1
ATOM 708 C CA . GLY A 1 89 ? -14.336 0.988 0.476 1.00 75.81 89 GLY A CA 1
ATOM 709 C C . GLY A 1 89 ? -13.879 -0.234 -0.319 1.00 75.81 89 GLY A C 1
ATOM 710 O O . GLY A 1 89 ? -13.825 -1.319 0.255 1.00 75.81 89 GLY A O 1
ATOM 711 N N . ASP A 1 90 ? -13.548 -0.097 -1.607 1.00 81.12 90 ASP A N 1
ATOM 712 C CA . ASP A 1 90 ? -13.009 -1.212 -2.392 1.00 81.12 90 ASP A CA 1
ATOM 713 C C . ASP A 1 90 ? -11.517 -1.434 -2.065 1.00 81.12 90 ASP A C 1
ATOM 715 O O . ASP A 1 90 ? -10.698 -0.558 -2.369 1.00 81.12 90 ASP A O 1
ATOM 719 N N . PRO A 1 91 ? -11.135 -2.582 -1.469 1.00 80.62 91 PRO A N 1
ATOM 720 C CA . PRO A 1 91 ? -9.762 -2.842 -1.039 1.00 80.62 91 PRO A CA 1
ATOM 721 C C . PRO A 1 91 ? -8.739 -2.858 -2.176 1.00 80.62 91 PRO A C 1
ATOM 723 O O . PRO A 1 91 ? -7.564 -2.614 -1.904 1.00 80.62 91 PRO A O 1
ATOM 726 N N . ALA A 1 92 ? -9.157 -3.050 -3.432 1.00 84.62 92 ALA A N 1
ATOM 727 C CA . ALA A 1 92 ? -8.248 -3.003 -4.575 1.00 84.62 92 ALA A CA 1
ATOM 728 C C . ALA A 1 92 ? -7.536 -1.643 -4.708 1.00 84.62 92 ALA A C 1
ATOM 730 O O . ALA A 1 92 ? -6.395 -1.585 -5.166 1.00 84.62 92 ALA A O 1
ATOM 731 N N . TRP A 1 93 ? -8.167 -0.547 -4.269 1.00 90.00 93 TRP A N 1
ATOM 732 C CA . TRP A 1 93 ? -7.542 0.778 -4.301 1.00 90.00 93 TRP A CA 1
ATOM 733 C C . TRP A 1 93 ? -6.440 0.919 -3.257 1.00 90.00 93 TRP A C 1
ATOM 735 O O . TRP A 1 93 ? -5.380 1.443 -3.579 1.00 90.00 93 TRP A O 1
ATOM 745 N N . ALA A 1 94 ? -6.640 0.387 -2.051 1.00 90.50 94 ALA A N 1
ATOM 746 C CA . ALA A 1 94 ? -5.596 0.361 -1.032 1.00 90.50 94 ALA A CA 1
ATOM 747 C C . ALA A 1 94 ? -4.444 -0.586 -1.415 1.00 90.50 94 ALA A C 1
ATOM 749 O O . ALA A 1 94 ? -3.284 -0.251 -1.182 1.00 90.50 94 ALA A O 1
ATOM 750 N N . ASP A 1 95 ? -4.740 -1.719 -2.065 1.00 93.12 95 ASP A N 1
ATOM 751 C CA . ASP A 1 95 ? -3.716 -2.613 -2.625 1.00 93.12 95 ASP A CA 1
ATOM 752 C C . ASP A 1 95 ? -2.848 -1.884 -3.664 1.00 93.12 95 ASP A C 1
ATOM 754 O O . ASP A 1 95 ? -1.620 -1.990 -3.649 1.00 93.12 95 ASP A O 1
ATOM 758 N N . LEU A 1 96 ? -3.474 -1.105 -4.554 1.00 94.19 96 LEU A N 1
ATOM 759 C CA . LEU A 1 96 ? -2.759 -0.286 -5.533 1.00 94.19 96 LEU A CA 1
ATOM 760 C C . LEU A 1 96 ? -1.964 0.844 -4.871 1.00 94.19 96 LEU A C 1
ATOM 762 O O . LEU A 1 96 ? -0.809 1.046 -5.246 1.00 94.19 96 LEU A O 1
ATOM 766 N N . THR A 1 97 ? -2.527 1.538 -3.875 1.00 97.25 97 THR A N 1
ATOM 767 C CA . THR A 1 97 ? -1.804 2.554 -3.094 1.00 97.25 97 THR A CA 1
ATOM 768 C C . THR A 1 97 ? -0.535 1.966 -2.489 1.00 97.25 97 THR A C 1
ATOM 770 O O . THR A 1 97 ? 0.540 2.525 -2.689 1.00 97.25 97 THR A O 1
ATOM 773 N N . GLU A 1 98 ? -0.627 0.826 -1.798 1.00 97.50 98 GLU A N 1
ATOM 774 C CA . GLU A 1 98 ? 0.541 0.158 -1.212 1.00 97.50 98 GLU A CA 1
ATOM 775 C C . GLU A 1 98 ? 1.557 -0.256 -2.270 1.00 97.50 98 GLU A C 1
ATOM 777 O O . GLU A 1 98 ? 2.756 -0.053 -2.088 1.00 97.50 98 GLU A O 1
ATOM 782 N N . LYS A 1 99 ? 1.100 -0.793 -3.406 1.00 96.12 99 LYS A N 1
ATOM 783 C CA . LYS A 1 99 ? 2.003 -1.179 -4.493 1.00 96.12 99 LYS A CA 1
ATOM 784 C C . LYS A 1 99 ? 2.768 0.030 -5.040 1.00 96.12 99 LYS A C 1
ATOM 786 O O . LYS A 1 99 ? 3.951 -0.098 -5.336 1.00 96.12 99 LYS A O 1
ATOM 791 N N . ILE A 1 100 ? 2.152 1.207 -5.136 1.00 97.38 100 ILE A N 1
ATOM 792 C CA . ILE A 1 100 ? 2.858 2.436 -5.535 1.00 97.38 100 ILE A CA 1
ATOM 793 C C . ILE A 1 100 ? 3.803 2.900 -4.414 1.00 97.38 100 ILE A C 1
ATOM 795 O O . ILE A 1 100 ? 4.974 3.175 -4.687 1.00 97.38 100 ILE A O 1
ATOM 799 N N . ALA A 1 101 ? 3.323 2.937 -3.168 1.00 97.19 101 ALA A N 1
ATOM 800 C CA . ALA A 1 101 ? 4.066 3.414 -2.001 1.00 97.19 101 ALA A CA 1
ATOM 801 C C . ALA A 1 101 ? 5.344 2.607 -1.743 1.00 97.19 101 ALA A C 1
ATOM 803 O O . ALA A 1 101 ? 6.396 3.183 -1.484 1.00 97.19 101 ALA A O 1
ATOM 804 N N . TYR A 1 102 ? 5.278 1.280 -1.859 1.00 97.19 102 TYR A N 1
ATOM 805 C CA . TYR A 1 102 ? 6.407 0.393 -1.575 1.00 97.19 102 TYR A CA 1
ATOM 806 C C . TYR A 1 102 ? 7.302 0.101 -2.781 1.00 97.19 102 TYR A C 1
ATOM 808 O O . TYR A 1 102 ? 8.353 -0.507 -2.598 1.00 97.19 102 TYR A O 1
ATOM 816 N N . ASN A 1 103 ? 6.934 0.535 -3.995 1.00 96.06 103 ASN A N 1
ATOM 817 C CA . ASN A 1 103 ? 7.732 0.270 -5.199 1.00 96.06 103 ASN A CA 1
ATOM 818 C C . ASN A 1 103 ? 8.025 1.529 -6.010 1.00 96.06 103 ASN A C 1
ATOM 820 O O . ASN A 1 103 ? 9.176 1.944 -6.112 1.00 96.06 103 ASN A O 1
ATOM 824 N N . ALA A 1 104 ? 7.002 2.138 -6.612 1.00 94.25 104 ALA A N 1
ATOM 825 C CA . ALA A 1 104 ? 7.200 3.264 -7.519 1.00 94.25 104 ALA A CA 1
ATOM 826 C C . ALA A 1 104 ? 7.788 4.484 -6.800 1.00 94.25 104 ALA A C 1
ATOM 828 O O . ALA A 1 104 ? 8.714 5.095 -7.321 1.00 94.25 104 ALA A O 1
ATOM 829 N N . MET A 1 105 ? 7.299 4.811 -5.600 1.00 93.06 105 MET A N 1
ATOM 830 C CA . MET A 1 105 ? 7.785 5.964 -4.843 1.00 93.06 105 MET A CA 1
ATOM 831 C C . MET A 1 105 ? 9.269 5.837 -4.437 1.00 93.06 105 MET A C 1
ATOM 833 O O . MET A 1 105 ? 10.046 6.714 -4.818 1.00 93.06 105 MET A O 1
ATOM 837 N N . PRO A 1 106 ? 9.709 4.781 -3.719 1.00 92.50 106 PRO A N 1
ATOM 838 C CA . PRO A 1 106 ? 11.107 4.653 -3.309 1.00 92.50 106 PRO A CA 1
ATOM 839 C C . PRO A 1 106 ? 12.061 4.452 -4.490 1.00 92.50 106 PRO A C 1
ATOM 841 O O . PRO A 1 106 ? 13.204 4.877 -4.407 1.00 92.50 106 PRO A O 1
ATOM 844 N N . ALA A 1 107 ? 11.616 3.872 -5.610 1.00 89.94 107 ALA A N 1
ATOM 845 C CA . ALA A 1 107 ? 12.459 3.734 -6.802 1.00 89.94 107 ALA A CA 1
ATOM 846 C C . ALA A 1 107 ? 12.782 5.078 -7.486 1.00 89.94 107 ALA A C 1
ATOM 848 O O . ALA A 1 107 ? 13.720 5.161 -8.274 1.00 89.94 107 ALA A O 1
ATOM 849 N N . GLN A 1 108 ? 12.007 6.132 -7.208 1.00 88.50 108 GLN A N 1
ATOM 850 C CA . GLN A 1 108 ? 12.148 7.450 -7.835 1.00 88.50 108 GLN A CA 1
ATOM 851 C C . GLN A 1 108 ? 12.982 8.438 -7.024 1.00 88.50 108 GLN A C 1
ATOM 853 O O . GLN A 1 108 ? 13.178 9.568 -7.471 1.00 88.50 108 GLN A O 1
ATOM 858 N N . ILE A 1 109 ? 13.473 8.042 -5.852 1.00 87.19 109 ILE A N 1
ATOM 859 C CA . ILE A 1 109 ? 14.180 8.923 -4.928 1.00 87.19 109 ILE A CA 1
ATOM 860 C C . ILE A 1 109 ? 15.347 8.187 -4.273 1.00 87.19 109 ILE A C 1
ATOM 862 O O . ILE A 1 109 ? 15.285 6.988 -4.021 1.00 87.19 109 ILE A O 1
ATOM 866 N N . THR A 1 110 ? 16.437 8.893 -3.993 1.00 86.56 110 THR A N 1
ATOM 867 C CA . THR A 1 110 ? 17.534 8.336 -3.201 1.00 86.56 110 THR A CA 1
ATOM 868 C C . THR A 1 110 ? 17.100 8.130 -1.753 1.00 86.56 110 THR A C 1
ATOM 870 O O . THR A 1 110 ? 16.224 8.826 -1.240 1.00 86.56 110 THR A O 1
ATOM 873 N N . ALA A 1 111 ? 17.735 7.179 -1.065 1.00 88.06 111 ALA A N 1
ATOM 874 C CA . ALA A 1 111 ? 17.393 6.837 0.318 1.00 88.06 111 ALA A CA 1
ATOM 875 C C . ALA A 1 111 ? 17.536 8.018 1.302 1.00 88.06 111 ALA A C 1
ATOM 877 O O . ALA A 1 111 ? 16.868 8.042 2.332 1.00 88.06 111 ALA A O 1
ATOM 878 N N . ASP A 1 112 ? 18.375 9.006 0.977 1.00 87.19 112 ASP A N 1
ATOM 879 C CA . ASP A 1 112 ? 18.570 10.248 1.735 1.00 87.19 112 ASP A CA 1
ATOM 880 C C . ASP A 1 112 ? 17.608 11.381 1.335 1.00 87.19 112 ASP A C 1
ATOM 882 O O . ASP A 1 112 ? 17.707 12.486 1.866 1.00 87.19 112 ASP A O 1
ATOM 886 N N . TRP A 1 113 ? 16.684 11.114 0.407 1.00 85.38 113 TRP A N 1
ATOM 887 C CA . TRP A 1 113 ? 15.666 12.038 -0.097 1.00 85.38 113 TRP A CA 1
ATOM 888 C C . TRP A 1 113 ? 16.185 13.244 -0.875 1.00 85.38 113 TRP A C 1
ATOM 890 O O . TRP A 1 113 ? 15.407 14.127 -1.238 1.00 85.38 113 TRP A O 1
ATOM 900 N N . TRP A 1 114 ? 17.487 13.300 -1.140 1.00 82.50 114 TRP A N 1
ATOM 901 C CA . TRP A 1 114 ? 18.126 14.493 -1.684 1.00 82.50 114 TRP A CA 1
ATOM 902 C C . TRP A 1 114 ? 18.210 14.515 -3.197 1.00 82.50 114 TRP A C 1
ATOM 904 O O . TRP A 1 114 ? 18.384 15.582 -3.779 1.00 82.50 114 TRP A O 1
ATOM 914 N N . SER A 1 115 ? 18.031 13.374 -3.853 1.00 80.56 115 SER A N 1
ATOM 915 C CA . SER A 1 115 ? 17.966 13.283 -5.305 1.00 80.56 115 SER A CA 1
ATOM 916 C C . SER A 1 115 ? 16.756 12.475 -5.734 1.00 80.56 115 SER A C 1
ATOM 918 O O . SER A 1 115 ? 16.381 11.499 -5.096 1.00 80.56 115 SER A O 1
ATOM 920 N N . GLN A 1 116 ? 16.160 12.863 -6.853 1.00 83.00 116 GLN A N 1
ATOM 921 C CA . GLN A 1 116 ? 14.996 12.184 -7.406 1.00 83.00 116 GLN A CA 1
ATOM 922 C C . GLN A 1 116 ? 15.112 12.057 -8.917 1.00 83.00 116 GLN A C 1
ATOM 924 O O . GLN A 1 116 ? 15.843 12.804 -9.573 1.00 83.00 116 GLN A O 1
ATOM 929 N N . GLN A 1 117 ? 14.332 11.145 -9.472 1.00 82.25 117 GLN A N 1
ATOM 930 C CA . GLN A 1 117 ? 14.148 10.994 -10.895 1.00 82.25 117 GLN A CA 1
ATOM 931 C C . GLN A 1 117 ? 12.778 11.512 -11.314 1.00 82.25 117 GLN A C 1
ATOM 933 O O . GLN A 1 117 ? 11.751 11.061 -10.809 1.00 82.25 117 GLN A O 1
ATOM 938 N N . TYR A 1 118 ? 12.761 12.424 -12.290 1.00 82.19 118 TYR A N 1
ATOM 939 C CA . TYR A 1 118 ? 11.505 12.991 -12.773 1.00 82.19 118 TYR A CA 1
ATOM 940 C C . TYR A 1 118 ? 10.630 11.926 -13.445 1.00 82.19 118 TYR A C 1
ATOM 942 O O . TYR A 1 118 ? 9.511 11.706 -12.995 1.00 82.19 118 TYR A O 1
ATOM 950 N N . LEU A 1 119 ? 11.148 11.225 -14.465 1.00 83.50 119 LEU A N 1
ATOM 951 C CA . LEU A 1 119 ? 10.479 10.085 -15.103 1.00 83.50 119 LEU A CA 1
ATOM 952 C C . LEU A 1 119 ? 11.216 8.787 -14.803 1.00 83.50 119 LEU A C 1
ATOM 954 O O . LEU A 1 119 ? 12.319 8.608 -15.309 1.00 83.50 119 LEU A O 1
ATOM 958 N N . HIS A 1 120 ? 10.603 7.858 -14.079 1.00 84.62 120 HIS A N 1
ATOM 959 C CA . HIS A 1 120 ? 11.168 6.524 -13.856 1.00 84.62 120 HIS A CA 1
ATOM 960 C C . HIS A 1 120 ? 10.601 5.498 -14.835 1.00 84.62 120 HIS A C 1
ATOM 962 O O . HIS A 1 120 ? 9.386 5.411 -15.035 1.00 84.62 120 HIS A O 1
ATOM 968 N N . GLN A 1 121 ? 11.490 4.728 -15.461 1.00 85.56 121 GLN A N 1
ATOM 969 C CA . GLN A 1 121 ? 11.141 3.649 -16.381 1.00 85.56 121 GLN A CA 1
ATOM 970 C C . GLN A 1 121 ? 11.364 2.292 -15.710 1.00 85.56 121 GLN A C 1
ATOM 972 O O . GLN A 1 121 ? 12.357 2.072 -15.021 1.00 85.56 121 GLN A O 1
ATOM 977 N N . THR A 1 122 ? 10.467 1.342 -15.969 1.00 84.50 122 THR A N 1
ATOM 978 C CA . THR A 1 122 ? 10.692 -0.052 -15.574 1.00 84.50 122 THR A CA 1
ATOM 979 C C . THR A 1 122 ? 11.920 -0.595 -16.316 1.00 84.50 122 THR A C 1
ATOM 981 O O . THR A 1 122 ? 11.983 -0.483 -17.539 1.00 84.50 122 THR A O 1
ATOM 984 N N . ASN A 1 123 ? 12.862 -1.221 -15.601 1.00 80.50 123 ASN A N 1
ATOM 985 C CA . ASN A 1 123 ? 14.146 -1.712 -16.136 1.00 80.50 123 ASN A CA 1
ATOM 986 C C . ASN A 1 123 ? 15.077 -0.616 -16.677 1.00 80.50 123 ASN A C 1
ATOM 988 O O . ASN A 1 123 ? 15.807 -0.825 -17.649 1.00 80.50 123 ASN A O 1
ATOM 992 N N . GLN A 1 124 ? 15.084 0.552 -16.042 1.00 81.31 124 GLN A N 1
ATOM 993 C CA . GLN A 1 124 ? 16.075 1.570 -16.344 1.00 81.31 124 GLN A CA 1
ATOM 994 C C . GLN A 1 124 ? 17.447 1.212 -15.766 1.00 81.31 124 GLN A C 1
ATOM 996 O O . GLN A 1 124 ? 17.729 1.450 -14.598 1.00 81.31 124 GLN A O 1
ATOM 1001 N N . ILE A 1 125 ? 18.318 0.661 -16.608 1.00 77.38 125 ILE A N 1
ATOM 1002 C CA . ILE A 1 125 ? 19.677 0.251 -16.214 1.00 77.38 125 ILE A CA 1
ATOM 1003 C C . ILE A 1 125 ? 20.691 1.402 -16.200 1.00 77.38 125 ILE A C 1
ATOM 1005 O O . ILE A 1 125 ? 21.809 1.235 -15.724 1.00 77.38 125 ILE A O 1
ATOM 1009 N N . TRP A 1 126 ? 20.338 2.554 -16.775 1.00 72.81 126 TRP A N 1
ATOM 1010 C CA . TRP A 1 126 ? 21.236 3.695 -16.884 1.00 72.81 126 TRP A CA 1
ATOM 1011 C C . TRP A 1 126 ? 20.477 5.022 -16.847 1.00 72.81 126 TRP A C 1
ATOM 1013 O O . TRP A 1 126 ? 19.367 5.165 -17.363 1.00 72.81 126 TRP A O 1
ATOM 1023 N N . VAL A 1 127 ? 21.129 6.004 -16.236 1.00 71.38 127 VAL A N 1
ATOM 1024 C CA . VAL A 1 127 ? 20.722 7.399 -16.135 1.00 71.38 127 VAL A CA 1
ATOM 1025 C C . VAL A 1 127 ? 21.771 8.219 -16.890 1.00 71.38 127 VAL A C 1
ATOM 1027 O O . VAL A 1 127 ? 22.922 8.302 -16.460 1.00 71.38 127 VAL A O 1
ATOM 1030 N N . GLY A 1 128 ? 21.401 8.787 -18.040 1.00 66.00 128 GLY A N 1
ATOM 1031 C CA . GLY A 1 128 ? 22.337 9.441 -18.961 1.00 66.00 128 GLY A CA 1
ATOM 1032 C C . GLY A 1 128 ? 21.837 10.786 -19.481 1.00 66.00 128 GLY A C 1
ATOM 1033 O O . GLY A 1 128 ? 20.643 11.079 -19.459 1.00 66.00 128 GLY A O 1
ATOM 1034 N N . ASN A 1 129 ? 22.758 11.627 -19.959 1.00 64.88 129 ASN A N 1
ATOM 1035 C CA . ASN A 1 129 ? 22.380 12.856 -20.651 1.00 64.88 129 ASN A CA 1
ATOM 1036 C C . ASN A 1 129 ? 21.863 12.518 -22.054 1.00 64.88 129 ASN A C 1
ATOM 1038 O O . ASN A 1 129 ? 22.630 12.097 -22.916 1.00 64.88 129 ASN A O 1
ATOM 1042 N N . HIS A 1 130 ? 20.572 12.738 -22.284 1.00 67.56 130 HIS A N 1
ATOM 1043 C CA . HIS A 1 130 ? 19.919 12.475 -23.560 1.00 67.56 130 HIS A CA 1
ATOM 1044 C C . HIS A 1 130 ? 19.816 13.742 -24.415 1.00 67.56 130 HIS A C 1
ATOM 1046 O O . HIS A 1 130 ? 18.768 14.033 -24.983 1.00 67.56 130 HIS A O 1
ATOM 1052 N N . THR A 1 131 ? 20.892 14.530 -24.506 1.00 62.31 131 THR A N 1
ATOM 1053 C CA . THR A 1 131 ? 20.935 15.776 -25.298 1.00 62.31 131 THR A CA 1
ATOM 1054 C C . THR A 1 131 ? 20.622 15.586 -26.783 1.00 62.31 131 THR A C 1
ATOM 1056 O O . THR A 1 131 ? 20.212 16.540 -27.438 1.00 62.31 131 THR A O 1
ATOM 1059 N N . GLU A 1 132 ? 20.775 14.367 -27.299 1.00 63.22 132 GLU A N 1
ATOM 1060 C CA . GLU A 1 132 ? 20.416 13.982 -28.672 1.00 63.22 132 GLU A CA 1
ATOM 1061 C C . GLU A 1 132 ? 18.925 13.615 -28.826 1.00 63.22 132 GLU A C 1
ATOM 1063 O O . GLU A 1 132 ? 18.476 13.247 -29.909 1.00 63.22 132 GLU A O 1
ATOM 1068 N N . GLY A 1 133 ? 18.147 13.762 -27.751 1.00 57.81 133 GLY A N 1
ATOM 1069 C CA . GLY A 1 133 ? 16.731 13.440 -27.677 1.00 57.81 133 GLY A CA 1
ATOM 1070 C C . GLY A 1 133 ? 16.467 12.015 -27.195 1.00 57.81 133 GLY A C 1
ATOM 1071 O O . GLY A 1 133 ? 17.264 11.096 -27.377 1.00 57.81 133 GLY A O 1
ATOM 1072 N N . VAL A 1 134 ? 15.295 11.822 -26.591 1.00 64.06 134 VAL A N 1
ATOM 1073 C CA . VAL A 1 134 ? 14.655 10.506 -26.472 1.00 64.06 134 VAL A CA 1
ATOM 1074 C C . VAL A 1 134 ? 13.331 10.543 -27.237 1.00 64.06 134 VAL A C 1
ATOM 1076 O O . VAL A 1 134 ? 12.660 11.575 -27.209 1.00 64.06 134 VAL A O 1
ATOM 1079 N N . PRO A 1 135 ? 12.897 9.441 -27.879 1.00 58.66 135 PRO A N 1
ATOM 1080 C CA . PRO A 1 135 ? 11.688 9.413 -28.716 1.00 58.66 135 PRO A CA 1
ATOM 1081 C C . PRO A 1 135 ? 10.370 9.760 -28.001 1.00 58.66 135 PRO A C 1
ATOM 1083 O O . PRO A 1 135 ? 9.309 9.737 -28.620 1.00 58.66 135 PRO A O 1
ATOM 1086 N N . TRP A 1 136 ? 10.403 9.997 -26.689 1.00 61.75 136 TRP A N 1
ATOM 1087 C CA . TRP A 1 136 ? 9.226 10.105 -25.839 1.00 61.75 136 TRP A CA 1
ATOM 1088 C C . TRP A 1 136 ? 9.107 11.370 -25.003 1.00 61.75 136 TRP A C 1
ATOM 1090 O O . TRP A 1 136 ? 8.061 11.562 -24.390 1.00 61.75 136 TRP A O 1
ATOM 1100 N N . THR A 1 137 ? 10.111 12.243 -24.993 1.00 60.44 137 THR A N 1
ATOM 1101 C CA . THR A 1 137 ? 10.032 13.495 -24.234 1.00 60.44 137 THR A CA 1
ATOM 1102 C C . THR A 1 137 ? 10.427 14.670 -25.101 1.00 60.44 137 THR A C 1
ATOM 1104 O O . THR A 1 137 ? 11.378 14.576 -25.871 1.00 60.44 137 THR A O 1
ATOM 1107 N N . ASP A 1 138 ? 9.773 15.802 -24.887 1.00 55.56 138 ASP A N 1
ATOM 1108 C CA . ASP A 1 138 ? 10.160 17.101 -25.441 1.00 55.56 138 ASP A CA 1
ATOM 1109 C C . ASP A 1 138 ? 11.428 17.692 -24.791 1.00 55.56 138 ASP A C 1
ATOM 1111 O O . ASP A 1 138 ? 11.902 18.747 -25.207 1.00 55.56 138 ASP A O 1
ATOM 1115 N N . ASN A 1 139 ? 11.977 17.036 -23.758 1.00 59.03 139 ASN A N 1
ATOM 1116 C CA . ASN A 1 139 ? 13.017 17.601 -22.912 1.00 59.03 139 ASN A CA 1
ATOM 1117 C C . ASN A 1 139 ? 14.080 16.568 -22.493 1.00 59.03 139 ASN A C 1
ATOM 1119 O O . ASN A 1 139 ? 13.815 15.616 -21.759 1.00 59.03 139 ASN A O 1
ATOM 1123 N N . ASN A 1 140 ? 15.322 16.843 -22.883 1.00 57.28 140 ASN A N 1
ATOM 1124 C CA . ASN A 1 140 ? 16.504 15.975 -22.800 1.00 57.28 140 ASN A CA 1
ATOM 1125 C C . ASN A 1 140 ? 16.976 15.594 -21.376 1.00 57.28 140 ASN A C 1
ATOM 1127 O O . ASN A 1 140 ? 17.977 14.895 -21.224 1.00 57.28 140 ASN A O 1
ATOM 1131 N N . ILE A 1 141 ? 16.298 16.069 -20.324 1.00 57.22 141 ILE A N 1
ATOM 1132 C CA . ILE A 1 141 ? 16.749 15.992 -18.919 1.00 57.22 141 ILE A CA 1
ATOM 1133 C C . ILE A 1 141 ? 15.803 15.132 -18.053 1.00 57.22 141 ILE A C 1
ATOM 1135 O O . ILE A 1 141 ? 16.068 14.886 -16.881 1.00 57.22 141 ILE A O 1
ATOM 1139 N N . ARG A 1 142 ? 14.691 14.630 -18.604 1.00 60.72 142 ARG A N 1
ATOM 1140 C CA . ARG A 1 142 ? 13.635 13.978 -17.806 1.00 60.72 142 ARG A CA 1
ATOM 1141 C C . ARG A 1 142 ? 13.944 12.542 -17.352 1.00 60.72 142 ARG A C 1
ATOM 1143 O O . ARG A 1 142 ? 13.305 12.063 -16.420 1.00 60.72 142 ARG A O 1
ATOM 1150 N N . GLY A 1 143 ? 14.927 11.881 -17.967 1.00 55.38 143 GLY A N 1
ATOM 1151 C CA . GLY A 1 143 ? 15.424 10.547 -17.586 1.00 55.38 143 GLY A CA 1
ATOM 1152 C C . GLY A 1 143 ? 16.631 10.563 -16.638 1.00 55.38 143 GLY A C 1
ATOM 1153 O O . GLY A 1 143 ? 17.320 9.553 -16.524 1.00 55.38 143 GLY A O 1
ATOM 1154 N N . ILE A 1 144 ? 16.926 11.710 -16.011 1.00 57.41 144 ILE A N 1
ATOM 1155 C CA . ILE A 1 144 ? 18.106 11.918 -15.162 1.00 57.41 144 ILE A CA 1
ATOM 1156 C C . ILE A 1 144 ? 17.701 11.993 -13.680 1.00 57.41 144 ILE A C 1
ATOM 1158 O O . ILE A 1 144 ? 16.690 12.613 -13.348 1.00 57.41 144 ILE A O 1
ATOM 1162 N N . ILE A 1 145 ? 18.510 11.412 -12.788 1.00 56.59 145 ILE A N 1
ATOM 1163 C CA . ILE A 1 145 ? 18.432 11.646 -11.338 1.00 56.59 145 ILE A CA 1
ATOM 1164 C C . ILE A 1 145 ? 19.059 13.014 -11.042 1.00 56.59 145 ILE A C 1
ATOM 1166 O O . ILE A 1 145 ? 20.236 13.242 -11.323 1.00 56.59 145 ILE A O 1
ATOM 1170 N N . SER A 1 146 ? 18.283 13.956 -10.508 1.00 57.34 146 SER A N 1
ATOM 1171 C CA . SER A 1 146 ? 18.750 15.316 -10.232 1.00 57.34 146 SER A CA 1
ATOM 1172 C C . SER A 1 146 ? 18.086 15.919 -8.998 1.00 57.34 146 SER A C 1
ATOM 1174 O O . SER A 1 146 ? 16.892 15.748 -8.769 1.00 57.34 146 SER A O 1
ATOM 1176 N N . VAL A 1 147 ? 18.864 16.703 -8.250 1.00 54.12 147 VAL A N 1
ATOM 1177 C CA . VAL A 1 147 ? 18.395 17.520 -7.119 1.00 54.12 147 VAL A CA 1
ATOM 1178 C C . VAL A 1 147 ? 17.621 18.762 -7.592 1.00 54.12 147 VAL A C 1
ATOM 1180 O O . VAL A 1 147 ? 16.722 19.239 -6.908 1.00 54.12 147 VAL A O 1
ATOM 1183 N N . TYR A 1 148 ? 17.976 19.317 -8.760 1.00 50.00 148 TYR A N 1
ATOM 1184 C CA . TYR A 1 148 ? 17.773 20.752 -9.018 1.00 50.00 148 TYR A CA 1
ATOM 1185 C C . TYR A 1 148 ? 17.006 21.116 -10.293 1.00 50.00 148 TYR A C 1
ATOM 1187 O O . TYR A 1 148 ? 16.542 22.248 -10.414 1.00 50.00 148 TYR A O 1
ATOM 1195 N N . LYS A 1 149 ? 16.882 20.217 -11.277 1.00 51.66 149 LYS A N 1
ATOM 1196 C CA . LYS A 1 149 ? 16.415 20.628 -12.616 1.00 51.66 149 LYS A CA 1
ATOM 1197 C C . LYS A 1 149 ? 14.899 20.584 -12.840 1.00 51.66 149 LYS A C 1
ATOM 1199 O O . LYS A 1 149 ? 14.454 21.093 -13.863 1.00 51.66 149 LYS A O 1
ATOM 1204 N N . PHE A 1 150 ? 14.107 20.069 -11.894 1.00 58.28 150 PHE A N 1
ATOM 1205 C CA . PHE A 1 150 ? 12.640 20.040 -11.999 1.00 58.28 150 PHE A CA 1
ATOM 1206 C C . PHE A 1 150 ? 11.967 20.304 -10.646 1.00 58.28 150 PHE A C 1
ATOM 1208 O O . PHE A 1 150 ? 11.756 19.399 -9.844 1.00 58.28 150 PHE A O 1
ATOM 1215 N N . SER A 1 151 ? 11.602 21.568 -10.414 1.00 56.94 151 SER A N 1
ATOM 1216 C CA . SER A 1 151 ? 11.042 22.061 -9.146 1.00 56.94 151 SER A CA 1
ATOM 1217 C C . SER A 1 151 ? 9.735 21.386 -8.724 1.00 56.94 151 SER A C 1
ATOM 1219 O O . SER A 1 151 ? 9.475 21.288 -7.529 1.00 56.94 151 SER A O 1
ATOM 1221 N N . LYS A 1 152 ? 8.927 20.898 -9.677 1.00 66.25 152 LYS A N 1
ATOM 1222 C CA . LYS A 1 152 ? 7.627 20.269 -9.390 1.00 66.25 152 LYS A CA 1
ATOM 1223 C C . LYS A 1 152 ? 7.773 19.000 -8.551 1.00 66.25 152 LYS A C 1
ATOM 1225 O O . LYS A 1 152 ? 7.105 18.878 -7.532 1.00 66.25 152 LYS A O 1
ATOM 1230 N N . GLY A 1 153 ? 8.684 18.101 -8.935 1.00 65.25 153 GLY A N 1
ATOM 1231 C CA . GLY A 1 153 ? 8.932 16.870 -8.183 1.00 65.25 153 GLY A CA 1
ATOM 1232 C C . GLY A 1 153 ? 9.423 17.176 -6.769 1.00 65.25 153 GLY A C 1
ATOM 1233 O O . GLY A 1 153 ? 8.894 16.626 -5.811 1.00 65.25 153 GLY A O 1
ATOM 1234 N N . THR A 1 154 ? 10.346 18.140 -6.630 1.00 72.94 154 THR A N 1
ATOM 1235 C CA . THR A 1 154 ? 11.008 18.477 -5.354 1.00 72.94 154 THR A CA 1
ATOM 1236 C C . THR A 1 154 ? 10.026 18.984 -4.296 1.00 72.94 154 THR A C 1
ATOM 1238 O O . THR A 1 154 ? 10.221 18.756 -3.108 1.00 72.94 154 THR A O 1
ATOM 1241 N N . VAL A 1 155 ? 8.949 19.657 -4.712 1.00 82.50 155 VAL A N 1
ATOM 1242 C CA . VAL A 1 155 ? 7.889 20.117 -3.795 1.00 82.50 155 VAL A CA 1
ATOM 1243 C C . VAL A 1 155 ? 6.726 19.127 -3.678 1.00 82.50 155 VAL A C 1
ATOM 1245 O O . VAL A 1 155 ? 5.885 19.268 -2.790 1.00 82.50 155 VAL A O 1
ATOM 1248 N N . ASN A 1 156 ? 6.652 18.131 -4.564 1.00 88.00 156 ASN A N 1
ATOM 1249 C CA . ASN A 1 156 ? 5.569 17.155 -4.592 1.00 88.00 156 ASN A CA 1
ATOM 1250 C C . ASN A 1 156 ? 5.886 15.877 -3.806 1.00 88.00 156 ASN A C 1
ATOM 1252 O O . ASN A 1 156 ? 5.104 15.486 -2.942 1.00 88.00 156 ASN A O 1
ATOM 1256 N N . HIS A 1 157 ? 7.050 15.263 -4.028 1.00 87.75 157 HIS A N 1
ATOM 1257 C CA . HIS A 1 157 ? 7.397 13.998 -3.377 1.00 87.75 157 HIS A CA 1
ATOM 1258 C C . HIS A 1 157 ? 7.378 14.017 -1.838 1.00 87.75 157 HIS A C 1
ATOM 1260 O O . HIS A 1 157 ? 7.002 12.991 -1.262 1.00 87.75 157 HIS A O 1
ATOM 1266 N N . PRO A 1 158 ? 7.696 15.132 -1.133 1.00 90.56 158 PRO A N 1
ATOM 1267 C CA . PRO A 1 158 ? 7.637 15.161 0.329 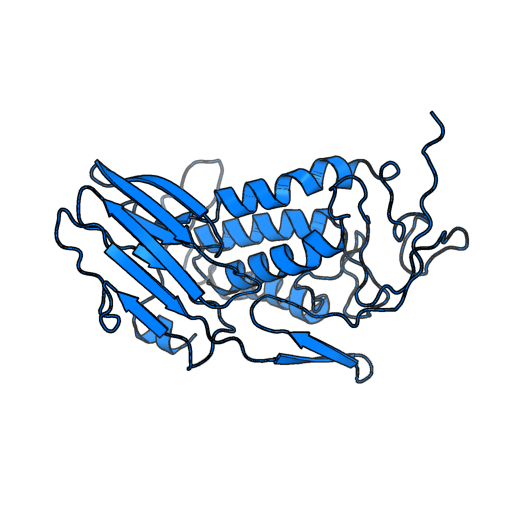1.00 90.56 158 PRO A CA 1
ATOM 1268 C C . PRO A 1 158 ? 6.240 14.889 0.896 1.00 90.56 158 PRO A C 1
ATOM 1270 O O . PRO A 1 158 ? 6.115 14.549 2.066 1.00 90.56 158 PRO A O 1
ATOM 1273 N N . GLN A 1 159 ? 5.189 15.016 0.081 1.00 92.25 159 GLN A N 1
ATOM 1274 C CA . GLN A 1 159 ? 3.805 14.789 0.489 1.00 92.25 159 GLN A CA 1
ATOM 1275 C C . GLN A 1 159 ? 3.426 13.306 0.594 1.00 92.25 159 GLN A C 1
ATOM 1277 O O . GLN A 1 159 ? 2.475 12.989 1.306 1.00 92.25 159 GLN A O 1
ATOM 1282 N N . GLY A 1 160 ? 4.123 12.414 -0.124 1.00 93.44 160 GLY A N 1
ATOM 1283 C CA . GLY A 1 160 ? 3.690 11.026 -0.333 1.00 93.44 160 GLY A CA 1
ATOM 1284 C C . GLY A 1 160 ? 3.513 10.242 0.967 1.00 93.44 160 GLY A C 1
ATOM 1285 O O . GLY A 1 160 ? 2.396 9.852 1.298 1.00 93.44 160 GLY A O 1
ATOM 1286 N N . TRP A 1 161 ? 4.587 10.066 1.747 1.00 94.56 161 TRP A N 1
ATOM 1287 C CA . TRP A 1 161 ? 4.501 9.338 3.021 1.00 94.56 161 TRP A CA 1
ATOM 1288 C C . TRP A 1 161 ? 3.628 10.023 4.071 1.00 94.56 161 TRP A C 1
ATOM 1290 O O . TRP A 1 161 ? 2.869 9.310 4.723 1.00 94.56 161 TRP A O 1
ATOM 1300 N N . PRO A 1 162 ? 3.680 11.357 4.268 1.00 95.12 162 PRO A N 1
ATOM 1301 C CA . PRO A 1 162 ? 2.773 12.008 5.205 1.00 95.12 162 PRO A CA 1
ATOM 1302 C C . PRO A 1 162 ? 1.296 11.741 4.903 1.00 95.12 162 PRO A C 1
ATOM 1304 O O . PRO A 1 162 ? 0.547 11.443 5.831 1.00 95.12 162 PRO A O 1
ATOM 1307 N N . LYS A 1 163 ? 0.876 11.799 3.630 1.00 95.69 163 LYS A N 1
ATOM 1308 C CA . LYS A 1 163 ? -0.505 11.484 3.230 1.00 95.69 163 LYS A CA 1
ATOM 1309 C C . LYS A 1 163 ? -0.828 10.007 3.467 1.00 95.69 163 LYS A C 1
ATOM 1311 O O . LYS A 1 163 ? -1.792 9.723 4.173 1.00 95.69 163 LYS A O 1
ATOM 1316 N N . PHE A 1 164 ? 0.042 9.105 3.009 1.00 96.81 164 PHE A N 1
ATOM 1317 C CA . PHE A 1 164 ? -0.095 7.661 3.217 1.00 96.81 164 PHE A CA 1
ATOM 1318 C C . PHE A 1 164 ? -0.282 7.318 4.702 1.00 96.81 164 PHE A C 1
ATOM 1320 O O . PHE A 1 164 ? -1.270 6.701 5.088 1.00 96.81 164 PHE A O 1
ATOM 1327 N N . TRP A 1 165 ? 0.608 7.785 5.580 1.00 96.06 165 TRP A N 1
ATOM 1328 C CA . TRP A 1 165 ? 0.506 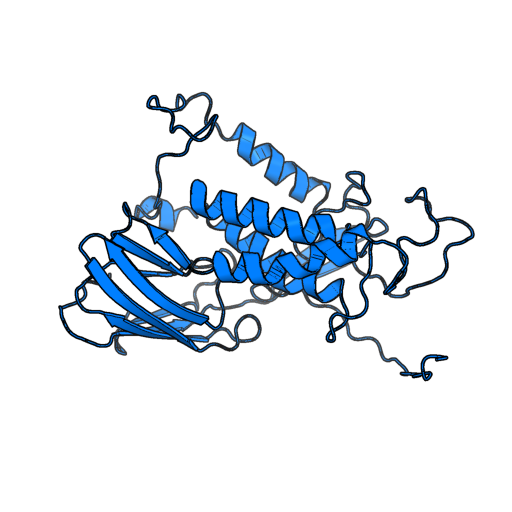7.480 7.009 1.00 96.06 165 TRP A CA 1
ATOM 1329 C C . TRP A 1 165 ? -0.677 8.170 7.685 1.00 96.06 165 TRP A C 1
ATOM 1331 O O . TRP A 1 165 ? -1.307 7.562 8.549 1.00 96.06 165 TRP A O 1
ATOM 1341 N N . SER A 1 166 ? -1.044 9.383 7.264 1.00 93.12 166 SER A N 1
ATOM 1342 C CA . SER A 1 166 ? -2.247 10.059 7.777 1.00 93.12 166 SER A CA 1
ATOM 1343 C C . SER A 1 166 ? -3.537 9.321 7.408 1.00 93.12 166 SER A C 1
ATOM 1345 O O . SER A 1 166 ? -4.503 9.380 8.161 1.00 93.12 166 SER A O 1
ATOM 1347 N N . ASN A 1 167 ? -3.539 8.594 6.287 1.00 94.31 167 ASN A N 1
ATOM 1348 C CA . ASN A 1 167 ? -4.658 7.776 5.813 1.00 94.31 167 ASN A CA 1
ATOM 1349 C C . ASN A 1 167 ? -4.501 6.278 6.137 1.00 94.31 167 ASN A C 1
ATOM 1351 O O . ASN A 1 167 ? -5.311 5.463 5.692 1.00 94.31 167 ASN A O 1
ATOM 1355 N N . SER A 1 168 ? -3.484 5.898 6.922 1.00 96.00 168 SER A N 1
ATOM 1356 C CA . SER A 1 168 ? -3.249 4.499 7.306 1.00 96.00 168 SER A CA 1
ATOM 1357 C C . SER A 1 168 ? -4.357 3.941 8.192 1.00 96.00 168 SER A C 1
ATOM 1359 O O . SER A 1 168 ? -4.702 2.767 8.070 1.00 96.00 168 SER A O 1
ATOM 1361 N N . PHE A 1 169 ? -4.972 4.787 9.021 1.00 96.25 169 PHE A N 1
ATOM 1362 C CA . PHE A 1 169 ? -6.148 4.456 9.814 1.00 96.25 169 PHE A CA 1
ATOM 1363 C C . PHE A 1 169 ? -7.349 5.294 9.400 1.00 96.25 169 PHE A C 1
ATOM 1365 O O . PHE A 1 169 ? -7.238 6.502 9.206 1.00 96.25 169 PHE A O 1
ATOM 1372 N N . LEU A 1 170 ? -8.516 4.658 9.324 1.00 92.25 170 LEU A N 1
ATOM 1373 C CA . LEU A 1 170 ? -9.774 5.304 8.962 1.00 92.25 170 LEU A CA 1
ATOM 1374 C C . LEU A 1 170 ? -10.865 5.006 9.983 1.00 92.25 170 LEU A C 1
ATOM 1376 O O . LEU A 1 170 ? -10.878 3.952 10.616 1.00 92.25 170 LEU A O 1
ATOM 1380 N N . LEU A 1 171 ? -11.831 5.914 10.078 1.00 89.62 171 LEU A N 1
ATOM 1381 C CA . LEU A 1 171 ? -13.064 5.682 10.819 1.00 89.62 171 LEU A CA 1
ATOM 1382 C C . LEU A 1 171 ? -14.131 5.039 9.917 1.00 89.62 171 LEU A C 1
ATOM 1384 O O . LEU A 1 171 ? -14.327 5.438 8.761 1.00 89.62 171 LEU A O 1
ATOM 1388 N N . ALA A 1 172 ? -14.849 4.069 10.476 1.00 82.81 172 ALA A N 1
ATOM 1389 C CA . ALA A 1 172 ? -15.988 3.384 9.868 1.00 82.81 172 ALA A CA 1
ATOM 1390 C C . ALA A 1 172 ? -17.212 3.429 10.800 1.00 82.81 172 ALA A C 1
ATOM 1392 O O . ALA A 1 172 ? -17.145 3.987 11.897 1.00 82.81 172 ALA A O 1
ATOM 1393 N N . ASP A 1 173 ? -18.346 2.897 10.338 1.00 85.31 173 ASP A N 1
ATOM 1394 C CA . ASP A 1 173 ? -19.581 2.741 11.121 1.00 85.31 173 ASP A CA 1
ATOM 1395 C C . ASP A 1 173 ? -19.994 4.034 11.847 1.00 85.31 173 ASP A C 1
ATOM 1397 O O . ASP A 1 173 ? -20.189 4.077 13.063 1.00 85.31 173 ASP A O 1
ATOM 1401 N N . ASN A 1 174 ? -20.048 5.134 11.088 1.00 84.94 174 ASN A N 1
ATOM 1402 C CA . ASN A 1 174 ? -20.356 6.480 11.586 1.00 84.94 174 ASN A CA 1
ATOM 1403 C C . ASN A 1 174 ? -19.442 6.941 12.743 1.00 84.94 174 ASN A C 1
ATOM 1405 O O . ASN A 1 174 ? -19.884 7.567 13.705 1.00 84.94 174 ASN A O 1
ATOM 1409 N N . GLY A 1 175 ? -18.155 6.595 12.662 1.00 85.00 175 GLY A N 1
ATOM 1410 C CA . GLY A 1 175 ? -17.143 6.973 13.646 1.00 85.00 175 GLY A CA 1
ATOM 1411 C C . GLY A 1 175 ? -17.007 6.011 14.822 1.00 85.00 175 GLY A C 1
ATOM 1412 O O . GLY A 1 175 ? -16.176 6.260 15.689 1.00 85.00 175 GLY A O 1
ATOM 1413 N N . THR A 1 176 ? -17.798 4.937 14.886 1.00 86.25 176 THR A N 1
ATOM 1414 C CA . THR A 1 176 ? -17.778 3.992 16.018 1.00 86.25 176 THR A CA 1
ATOM 1415 C C . THR A 1 176 ? -16.822 2.816 15.822 1.00 86.25 176 THR A C 1
ATOM 1417 O O . THR A 1 176 ? -16.521 2.118 16.786 1.00 86.25 176 THR A O 1
ATOM 1420 N N . ALA A 1 177 ? -16.304 2.620 14.608 1.00 85.12 177 ALA A N 1
ATOM 1421 C CA . ALA A 1 177 ? -15.324 1.589 14.288 1.00 85.12 177 ALA A CA 1
ATOM 1422 C C . ALA A 1 177 ? -14.035 2.192 13.719 1.00 85.12 177 ALA A C 1
ATOM 1424 O O . ALA A 1 177 ? -14.035 3.285 13.145 1.00 85.12 177 ALA A O 1
ATOM 1425 N N . LEU A 1 178 ? -12.941 1.445 13.848 1.00 88.50 178 LEU A N 1
ATOM 1426 C CA . LEU A 1 178 ? -11.616 1.822 13.362 1.00 88.50 178 LEU A CA 1
ATOM 1427 C C . LEU A 1 178 ? -11.126 0.790 12.341 1.00 88.50 178 LEU A C 1
ATOM 1429 O O . LEU A 1 178 ? -11.314 -0.409 12.529 1.00 88.50 178 LEU A O 1
ATOM 1433 N N . VAL A 1 179 ? -10.483 1.254 11.274 1.00 89.50 179 VAL A N 1
ATOM 1434 C CA . VAL A 1 179 ? -9.942 0.427 10.189 1.00 89.50 179 VAL A CA 1
ATOM 1435 C C . VAL A 1 179 ? -8.445 0.689 10.067 1.00 89.50 179 VAL A C 1
ATOM 1437 O O . VAL A 1 179 ? -8.063 1.838 9.862 1.00 89.50 179 VAL A O 1
ATOM 1440 N N . HIS A 1 180 ? -7.601 -0.343 10.122 1.00 95.19 180 HIS A N 1
ATOM 1441 C CA . HIS A 1 180 ? -6.221 -0.261 9.629 1.00 95.19 180 HIS A CA 1
ATOM 1442 C C . HIS A 1 180 ? -6.226 -0.549 8.122 1.00 95.19 180 HIS A C 1
ATOM 1444 O O . HIS A 1 180 ? -6.423 -1.684 7.677 1.00 95.19 180 HIS A O 1
ATOM 1450 N N . ALA A 1 181 ? -6.121 0.525 7.346 1.00 91.56 181 ALA A N 1
ATOM 1451 C CA . ALA A 1 181 ? -6.348 0.585 5.913 1.00 91.56 181 ALA A CA 1
ATOM 1452 C C . ALA A 1 181 ? -5.072 0.379 5.102 1.00 91.56 181 ALA A C 1
ATOM 1454 O O . ALA A 1 181 ? -5.051 -0.478 4.224 1.00 91.56 181 ALA A O 1
ATOM 1455 N N . LEU A 1 182 ? -4.027 1.157 5.377 1.00 97.19 182 LEU A N 1
ATOM 1456 C CA . LEU A 1 182 ? -2.726 1.047 4.717 1.00 97.19 182 LEU A CA 1
ATOM 1457 C C . LEU A 1 182 ? -1.762 0.463 5.740 1.00 97.19 182 LEU A C 1
ATOM 1459 O O . LEU A 1 182 ? -1.546 1.056 6.794 1.00 97.19 182 LEU A O 1
ATOM 1463 N N . LEU A 1 183 ? -1.278 -0.741 5.469 1.00 96.50 183 LEU A N 1
ATOM 1464 C CA . LEU A 1 183 ? -0.662 -1.606 6.455 1.00 96.50 183 LEU A CA 1
ATOM 1465 C C . LEU A 1 183 ? 0.805 -1.249 6.640 1.00 96.50 183 LEU A C 1
ATOM 1467 O O . LEU A 1 183 ? 1.577 -1.227 5.693 1.00 96.50 183 LEU A O 1
ATOM 1471 N N . GLY A 1 184 ? 1.223 -1.066 7.883 1.00 97.38 184 GLY A N 1
ATOM 1472 C CA . GLY A 1 184 ? 2.629 -0.928 8.232 1.00 97.38 184 GLY A CA 1
ATOM 1473 C C . GLY A 1 184 ? 2.819 -0.717 9.729 1.00 97.38 184 GLY A C 1
ATOM 1474 O O . GLY A 1 184 ? 1.854 -0.844 10.490 1.00 97.38 184 GLY A O 1
ATOM 1475 N N . PRO A 1 185 ? 4.052 -0.424 10.171 1.00 97.50 185 PRO A N 1
ATOM 1476 C CA . PRO A 1 185 ? 4.309 -0.104 11.565 1.00 97.50 185 PRO A CA 1
ATOM 1477 C C . PRO A 1 185 ? 3.704 1.260 11.902 1.00 97.50 185 PRO A C 1
ATOM 1479 O O . PRO A 1 185 ? 3.953 2.250 11.212 1.00 97.50 185 PRO A O 1
ATOM 1482 N N . ALA A 1 186 ? 2.906 1.322 12.965 1.00 96.44 186 ALA A N 1
ATOM 1483 C CA . ALA A 1 186 ? 2.192 2.540 13.326 1.00 96.44 186 ALA A CA 1
ATOM 1484 C C . ALA A 1 186 ? 1.815 2.578 14.810 1.00 96.44 186 ALA A C 1
ATOM 1486 O O . ALA A 1 186 ? 1.686 1.553 15.478 1.00 96.44 186 ALA A O 1
ATOM 1487 N N . THR A 1 187 ? 1.604 3.785 15.330 1.00 97.44 187 THR A N 1
ATOM 1488 C CA . THR A 1 187 ? 0.939 4.010 16.617 1.00 97.44 187 THR A CA 1
ATOM 1489 C C . THR A 1 187 ? -0.131 5.073 16.434 1.00 97.44 187 THR A C 1
ATOM 1491 O O . THR A 1 187 ? 0.141 6.136 15.878 1.00 97.44 187 THR A O 1
ATOM 1494 N N . LEU A 1 188 ? -1.339 4.783 16.905 1.00 97.25 188 LEU A N 1
ATOM 1495 C CA . LEU A 1 188 ? -2.493 5.668 16.838 1.00 97.25 188 LEU A CA 1
ATOM 1496 C C . LEU A 1 188 ? -3.090 5.836 18.234 1.00 97.25 188 LEU A C 1
ATOM 1498 O O . LEU A 1 188 ? -3.424 4.845 18.875 1.00 97.25 188 LEU A O 1
ATOM 1502 N N . GLY A 1 189 ? -3.299 7.082 18.653 1.00 96.88 189 GLY A N 1
ATOM 1503 C CA . GLY A 1 189 ? -4.212 7.435 19.740 1.00 96.88 189 GLY A CA 1
ATOM 1504 C C . GLY A 1 189 ? -5.389 8.220 19.167 1.00 96.88 189 GLY A C 1
ATOM 1505 O O . GLY A 1 189 ? -5.178 9.166 18.407 1.00 96.88 189 GLY A O 1
ATOM 1506 N N . THR A 1 190 ? -6.622 7.818 19.472 1.00 95.50 190 THR A N 1
ATOM 1507 C CA . THR A 1 190 ? -7.827 8.496 18.973 1.00 95.50 190 THR A CA 1
ATOM 1508 C C . THR A 1 190 ? -9.027 8.287 19.895 1.00 95.50 190 THR A C 1
ATOM 1510 O O . THR A 1 190 ? -9.025 7.425 20.770 1.00 95.50 190 THR A O 1
ATOM 1513 N N . THR A 1 191 ? -10.081 9.067 19.675 1.00 95.44 191 THR A N 1
ATOM 1514 C CA . THR A 1 191 ? -11.373 8.908 20.343 1.00 95.44 191 THR A CA 1
ATOM 1515 C C . THR A 1 191 ? -12.439 8.602 19.298 1.00 95.44 191 THR A C 1
ATOM 1517 O O . THR A 1 191 ? -12.688 9.404 18.398 1.00 95.44 191 THR A O 1
ATOM 1520 N N . LEU A 1 192 ? -13.065 7.434 19.414 1.00 91.12 192 LEU A N 1
ATOM 1521 C CA . LEU A 1 192 ? -14.155 7.002 18.544 1.00 91.12 192 LEU A CA 1
ATOM 1522 C C . LEU A 1 192 ? -15.493 7.605 19.008 1.00 91.12 192 LEU A C 1
ATOM 1524 O O . LEU A 1 192 ? -15.599 8.243 20.063 1.00 91.12 192 LEU A O 1
ATOM 1528 N N . GLY A 1 193 ? -16.545 7.371 18.223 1.00 87.75 193 GLY A N 1
ATOM 1529 C CA . GLY A 1 193 ? -17.922 7.691 18.588 1.00 87.75 193 GLY A CA 1
ATOM 1530 C C . GLY A 1 193 ? -18.283 7.160 19.980 1.00 87.75 193 GLY A C 1
ATOM 1531 O O . GLY A 1 193 ? -17.738 6.161 20.443 1.00 87.75 193 GLY A O 1
ATOM 1532 N N . ASN A 1 194 ? -19.198 7.848 20.666 1.00 89.75 194 ASN A N 1
ATOM 1533 C CA . ASN A 1 194 ? -19.548 7.592 22.073 1.00 89.75 194 ASN A CA 1
ATOM 1534 C C . ASN A 1 194 ? -18.397 7.817 23.077 1.00 89.75 194 ASN A C 1
ATOM 1536 O O . ASN A 1 194 ? -18.449 7.293 24.187 1.00 89.75 194 ASN A O 1
ATOM 1540 N N . ALA A 1 195 ? -17.390 8.621 22.711 1.00 93.94 195 ALA A N 1
ATOM 1541 C CA . ALA A 1 195 ? -16.251 8.982 23.562 1.00 93.94 195 ALA A CA 1
ATOM 1542 C C . ALA A 1 195 ? -15.400 7.778 24.014 1.00 93.94 195 ALA A C 1
ATOM 1544 O O . ALA A 1 195 ? -14.876 7.750 25.130 1.00 93.94 195 ALA A O 1
ATOM 1545 N N . VAL A 1 196 ? -15.261 6.776 23.141 1.00 92.81 196 VAL A N 1
ATOM 1546 C CA . VAL A 1 196 ? -14.397 5.617 23.387 1.00 92.81 196 VAL A CA 1
ATOM 1547 C C . VAL A 1 196 ? -12.952 6.002 23.083 1.00 92.81 196 VAL A C 1
ATOM 1549 O O . VAL A 1 196 ? -12.589 6.204 21.927 1.00 92.81 196 VAL A O 1
ATOM 1552 N N . ASP A 1 197 ? -12.132 6.115 24.123 1.00 95.19 197 ASP A N 1
ATOM 1553 C CA . ASP A 1 197 ? -10.698 6.375 24.002 1.00 95.19 197 ASP A CA 1
ATOM 1554 C C . ASP A 1 197 ? -9.978 5.084 23.600 1.00 95.19 197 ASP A C 1
ATOM 1556 O O . ASP A 1 197 ? -10.251 4.011 24.157 1.00 95.19 197 ASP A O 1
ATOM 1560 N N . THR A 1 198 ? -9.098 5.157 22.605 1.00 93.88 198 THR A N 1
ATOM 1561 C CA . THR A 1 198 ? -8.392 3.990 22.075 1.00 93.88 198 THR A CA 1
ATOM 1562 C C . THR A 1 198 ? -6.965 4.323 21.664 1.00 93.88 198 THR A C 1
ATOM 1564 O O . THR A 1 198 ? -6.692 5.327 21.009 1.00 93.88 198 THR A O 1
ATOM 1567 N N . ASN A 1 199 ? -6.055 3.413 21.996 1.00 97.00 199 ASN A N 1
ATOM 1568 C CA . ASN A 1 199 ? -4.673 3.409 21.544 1.00 97.00 199 ASN A CA 1
ATOM 1569 C C . ASN A 1 199 ? -4.384 2.087 20.831 1.00 97.00 199 ASN A C 1
ATOM 1571 O O . ASN A 1 199 ? -4.721 1.018 21.341 1.00 97.00 199 ASN A O 1
ATOM 1575 N N . VAL A 1 200 ? -3.765 2.164 19.658 1.00 96.88 200 VAL A N 1
ATOM 1576 C CA . VAL A 1 200 ? -3.365 1.017 18.839 1.00 96.88 200 VAL A CA 1
ATOM 1577 C C . VAL A 1 200 ? -1.881 1.139 18.532 1.00 96.88 200 VAL A C 1
ATOM 1579 O O . VAL A 1 200 ? -1.432 2.169 18.033 1.00 96.88 200 VAL A O 1
ATOM 1582 N N . THR A 1 201 ? -1.127 0.076 18.780 1.00 98.44 201 THR A N 1
ATOM 1583 C CA . THR A 1 201 ? 0.264 -0.064 18.340 1.00 98.44 201 THR A CA 1
ATOM 1584 C C . THR A 1 201 ? 0.360 -1.256 17.404 1.00 98.44 201 THR A C 1
ATOM 1586 O O . THR A 1 201 ? -0.158 -2.322 17.725 1.00 98.44 201 THR A O 1
ATOM 1589 N N . VAL A 1 202 ? 1.019 -1.074 16.262 1.00 98.38 202 VAL A N 1
ATOM 1590 C CA . VAL A 1 202 ? 1.259 -2.107 15.253 1.00 98.38 202 VAL A CA 1
ATOM 1591 C C . VAL A 1 202 ? 2.761 -2.298 15.106 1.00 98.38 202 VAL A C 1
ATOM 1593 O O . VAL A 1 202 ? 3.452 -1.403 14.618 1.00 98.38 202 VAL A O 1
ATOM 1596 N N . ASP A 1 203 ? 3.254 -3.460 15.519 1.00 98.56 203 ASP A N 1
ATOM 1597 C CA . ASP A 1 203 ? 4.639 -3.878 15.321 1.00 98.56 203 ASP A CA 1
ATOM 1598 C C . ASP A 1 203 ? 4.726 -4.874 14.160 1.00 98.56 203 ASP A C 1
ATOM 1600 O O . ASP A 1 203 ? 4.036 -5.901 14.137 1.00 98.56 203 ASP A O 1
ATOM 1604 N N . THR A 1 204 ? 5.531 -4.540 13.154 1.00 98.50 204 THR A N 1
ATOM 1605 C CA . THR A 1 204 ? 5.677 -5.340 11.937 1.00 98.50 204 THR A CA 1
ATOM 1606 C C . THR A 1 204 ? 6.928 -4.952 11.150 1.00 98.50 204 THR A C 1
ATOM 1608 O O . THR A 1 204 ? 7.352 -3.798 11.147 1.00 98.50 204 THR A O 1
ATOM 1611 N N . LEU A 1 205 ? 7.479 -5.924 10.419 1.00 98.12 205 LEU A N 1
ATOM 1612 C CA . LEU A 1 205 ? 8.492 -5.700 9.381 1.00 98.12 205 LEU A CA 1
ATOM 1613 C C . LEU A 1 205 ? 7.878 -5.529 7.981 1.00 98.12 205 LEU A C 1
ATOM 1615 O O . LEU A 1 205 ? 8.612 -5.500 6.992 1.00 98.12 205 LEU A O 1
ATOM 1619 N N . TYR A 1 206 ? 6.548 -5.479 7.858 1.00 97.81 206 TYR A N 1
ATOM 1620 C CA . TYR A 1 206 ? 5.866 -5.218 6.590 1.00 97.81 206 TYR A CA 1
ATOM 1621 C C . TYR A 1 206 ? 6.377 -3.908 5.959 1.00 97.81 206 TYR A C 1
ATOM 1623 O O . TYR A 1 206 ? 6.559 -2.923 6.679 1.00 97.81 206 TYR A O 1
ATOM 1631 N N . PRO A 1 207 ? 6.643 -3.867 4.639 1.00 96.88 207 PRO A N 1
ATOM 1632 C CA . PRO A 1 207 ? 6.284 -4.858 3.613 1.00 96.88 207 PRO A CA 1
ATOM 1633 C C . PRO A 1 207 ? 7.254 -6.043 3.452 1.00 96.88 207 PRO A C 1
ATOM 1635 O O . PRO A 1 207 ? 6.991 -6.937 2.652 1.00 96.88 207 PRO A O 1
ATOM 1638 N N . PHE A 1 208 ? 8.376 -6.076 4.177 1.00 96.62 208 PHE A N 1
ATOM 1639 C CA . PHE A 1 208 ? 9.386 -7.137 4.043 1.00 96.62 208 PHE A CA 1
ATOM 1640 C C . PHE A 1 208 ? 9.041 -8.400 4.850 1.00 96.62 208 PHE A C 1
ATOM 1642 O O . PHE A 1 208 ? 9.436 -9.507 4.479 1.00 96.62 208 PHE A O 1
ATOM 1649 N N . GLY A 1 209 ? 8.288 -8.242 5.942 1.00 96.50 209 GLY A N 1
ATOM 1650 C CA . GLY A 1 209 ? 7.738 -9.326 6.758 1.00 96.50 209 GLY A CA 1
ATOM 1651 C C . GLY A 1 209 ? 6.232 -9.518 6.568 1.00 96.50 209 GLY A C 1
ATOM 1652 O O . GLY A 1 209 ? 5.526 -8.605 6.151 1.00 96.50 209 GLY A O 1
ATOM 1653 N N . SER A 1 210 ? 5.735 -10.709 6.907 1.00 95.38 210 SER A N 1
ATOM 1654 C CA . SER A 1 210 ? 4.312 -11.072 6.813 1.00 95.38 210 SER A CA 1
ATOM 1655 C C . SER A 1 210 ? 3.534 -10.943 8.123 1.00 95.38 210 SER A C 1
ATOM 1657 O O . SER A 1 210 ? 2.305 -11.006 8.106 1.00 95.38 210 SER A O 1
ATOM 1659 N N . LEU A 1 211 ? 4.235 -10.811 9.253 1.00 97.06 211 LEU A N 1
ATOM 1660 C CA . LEU A 1 211 ? 3.646 -10.832 10.588 1.00 97.06 211 LEU A CA 1
ATOM 1661 C C . LEU A 1 211 ? 3.371 -9.415 11.096 1.00 97.06 211 LEU A C 1
ATOM 1663 O O . LEU A 1 211 ? 4.241 -8.545 11.045 1.00 97.06 211 LEU A O 1
ATOM 1667 N N . PHE A 1 212 ? 2.185 -9.226 11.657 1.00 97.69 212 PHE A N 1
ATOM 1668 C CA . PHE A 1 212 ? 1.767 -8.032 12.375 1.00 97.69 212 PHE A CA 1
ATOM 1669 C C . PHE A 1 212 ? 1.363 -8.416 13.791 1.00 97.69 212 PHE A C 1
ATOM 1671 O O . PHE A 1 212 ? 0.581 -9.351 13.982 1.00 97.69 212 PHE A O 1
ATOM 1678 N N . SER A 1 213 ? 1.852 -7.655 14.763 1.00 97.69 213 SER A N 1
ATOM 1679 C CA . SER A 1 213 ? 1.422 -7.732 16.156 1.00 97.69 213 SER A CA 1
ATOM 1680 C C . SER A 1 213 ? 0.749 -6.420 16.535 1.00 97.69 213 SER A C 1
ATOM 1682 O O . SER A 1 213 ? 1.390 -5.373 16.573 1.00 97.69 213 SER A O 1
ATOM 1684 N N . TYR A 1 214 ? -0.553 -6.477 16.793 1.00 96.69 214 TYR A N 1
ATOM 1685 C CA . TYR A 1 214 ? -1.345 -5.345 17.249 1.00 96.69 214 TYR A CA 1
ATOM 1686 C C . TYR A 1 214 ? -1.533 -5.423 18.757 1.00 96.69 214 TYR A C 1
ATOM 1688 O O . TYR A 1 214 ? -1.930 -6.468 19.274 1.00 96.69 214 TYR A O 1
ATOM 1696 N N . THR A 1 215 ? -1.360 -4.292 19.427 1.00 96.81 215 THR A N 1
ATOM 1697 C CA . THR A 1 215 ? -1.729 -4.094 20.830 1.00 96.81 215 THR A CA 1
ATOM 1698 C C . THR A 1 215 ? -2.765 -2.983 20.893 1.00 96.81 215 THR A C 1
ATOM 1700 O O . THR A 1 215 ? -2.469 -1.845 20.524 1.00 96.81 215 THR A O 1
ATOM 1703 N N . ILE A 1 216 ? -3.978 -3.308 21.339 1.00 94.75 216 ILE A N 1
ATOM 1704 C CA . ILE A 1 216 ? -5.110 -2.379 21.400 1.00 94.75 216 ILE A CA 1
ATOM 1705 C C . ILE A 1 216 ? -5.499 -2.170 22.859 1.00 94.75 216 ILE A C 1
ATOM 1707 O O . ILE A 1 216 ? -5.877 -3.118 23.542 1.00 94.75 216 ILE A O 1
ATOM 1711 N N . ALA A 1 217 ? -5.445 -0.929 23.332 1.00 94.50 217 ALA A N 1
ATOM 1712 C CA . ALA A 1 217 ? -5.945 -0.532 24.643 1.00 94.50 217 ALA A CA 1
ATOM 1713 C C . ALA A 1 217 ? -7.121 0.429 24.462 1.00 94.50 217 ALA A C 1
ATOM 1715 O O . ALA A 1 217 ? -6.970 1.465 23.818 1.00 94.50 217 ALA A O 1
ATOM 1716 N N . SER A 1 218 ? -8.285 0.111 25.033 1.00 92.31 218 SER A N 1
ATOM 1717 C CA . SER A 1 218 ? -9.475 0.953 24.884 1.00 92.31 218 SER A CA 1
ATOM 1718 C C . SER A 1 218 ? -10.358 1.003 26.127 1.00 92.31 218 SER A C 1
ATOM 1720 O O . SER A 1 218 ? -10.403 0.062 26.924 1.00 92.31 218 SER A O 1
ATOM 1722 N N . SER A 1 219 ? -11.070 2.121 26.297 1.00 93.25 219 SER A N 1
ATOM 1723 C CA . SER A 1 219 ? -11.985 2.341 27.419 1.00 93.25 219 SER A CA 1
ATOM 1724 C C . SER A 1 219 ? -13.293 1.546 27.316 1.00 93.25 219 SER A C 1
ATOM 1726 O O . SER A 1 219 ? -13.923 1.291 28.345 1.00 93.25 219 SER A O 1
ATOM 1728 N N . ALA A 1 220 ? -13.691 1.120 26.113 1.00 89.12 220 ALA A N 1
ATOM 1729 C CA . ALA A 1 220 ? -14.909 0.353 25.857 1.00 89.12 220 ALA A CA 1
ATOM 1730 C C . ALA A 1 220 ? -14.799 -0.494 24.571 1.00 89.12 220 ALA A C 1
ATOM 1732 O O . ALA A 1 220 ? -13.932 -0.239 23.739 1.00 89.12 220 ALA A O 1
ATOM 1733 N N . PRO A 1 221 ? -15.666 -1.508 24.390 1.00 86.38 221 PRO A N 1
ATOM 1734 C CA . PRO A 1 221 ? -15.689 -2.317 23.175 1.00 86.38 221 PRO A CA 1
ATOM 1735 C C . PRO A 1 221 ? -16.026 -1.517 21.917 1.00 86.38 221 PRO A C 1
ATOM 1737 O O . PRO A 1 221 ? -16.957 -0.714 21.924 1.00 86.38 221 PRO A O 1
ATOM 1740 N N . TYR A 1 222 ? -15.323 -1.808 20.825 1.00 83.62 222 TYR A N 1
ATOM 1741 C CA . TYR A 1 222 ? -15.620 -1.312 19.484 1.00 83.62 222 TYR A CA 1
ATOM 1742 C C . TYR A 1 222 ? -15.131 -2.306 18.418 1.00 83.62 222 TYR A C 1
ATOM 1744 O O . TYR A 1 222 ? -14.368 -3.229 18.716 1.00 83.62 222 TYR A O 1
ATOM 1752 N N . THR A 1 223 ? -15.554 -2.117 17.169 1.00 83.44 223 THR A N 1
ATOM 1753 C CA . THR A 1 223 ? -15.111 -2.960 16.052 1.00 83.44 223 THR A CA 1
ATOM 1754 C C . THR A 1 223 ? -13.806 -2.443 15.454 1.00 83.44 223 THR A C 1
ATOM 1756 O O . THR A 1 223 ? -13.728 -1.300 14.999 1.00 83.44 223 THR A O 1
ATOM 1759 N N . PHE A 1 224 ? -12.790 -3.304 15.409 1.00 85.81 224 PHE A N 1
ATOM 1760 C CA . PHE A 1 224 ? -11.525 -3.032 14.734 1.00 85.81 224 PHE A CA 1
ATOM 1761 C C . PHE A 1 224 ? -11.413 -3.878 13.464 1.00 85.81 224 PHE A C 1
ATOM 1763 O O . PHE A 1 224 ? -11.366 -5.107 13.526 1.00 85.81 224 PHE A O 1
ATOM 1770 N N . TYR A 1 225 ? -11.372 -3.219 12.311 1.00 86.88 225 TYR A N 1
ATOM 1771 C CA . TYR A 1 225 ? -11.173 -3.853 11.015 1.00 86.88 225 TYR A CA 1
ATOM 1772 C C . TYR A 1 225 ? -9.703 -3.760 10.602 1.00 86.88 225 TYR A C 1
ATOM 1774 O O . TYR A 1 225 ? -9.058 -2.723 10.757 1.00 86.88 225 TYR A O 1
ATOM 1782 N N . ILE A 1 226 ? -9.188 -4.826 9.998 1.00 88.38 226 ILE A N 1
ATOM 1783 C CA . ILE A 1 226 ? -7.877 -4.833 9.347 1.00 88.38 226 ILE A CA 1
ATOM 1784 C C . ILE A 1 226 ? -8.115 -5.211 7.889 1.00 88.38 226 ILE A C 1
ATOM 1786 O O . ILE A 1 226 ? -8.785 -6.213 7.620 1.00 88.38 226 ILE A O 1
ATOM 1790 N N . ARG A 1 227 ? -7.603 -4.422 6.936 1.00 91.25 227 ARG A N 1
ATOM 1791 C CA . ARG A 1 227 ? -7.689 -4.811 5.523 1.00 91.25 227 ARG A CA 1
ATOM 1792 C C . ARG A 1 227 ? -6.859 -6.073 5.289 1.00 91.25 227 ARG A C 1
ATOM 1794 O O . ARG A 1 227 ? -5.707 -6.150 5.705 1.00 91.25 227 ARG A O 1
ATOM 1801 N N . ILE A 1 228 ? -7.433 -7.024 4.557 1.00 88.62 228 ILE A N 1
ATOM 1802 C CA . ILE A 1 228 ? -6.705 -8.165 4.000 1.00 88.62 228 ILE A CA 1
ATOM 1803 C C . ILE A 1 228 ? -6.389 -7.852 2.532 1.00 88.62 228 ILE A C 1
ATOM 1805 O O . ILE A 1 228 ? -7.336 -7.694 1.754 1.00 88.62 228 ILE A O 1
ATOM 1809 N N . PRO A 1 229 ? -5.105 -7.731 2.145 1.00 91.06 229 PRO A N 1
ATOM 1810 C CA . PRO A 1 229 ? -4.734 -7.457 0.761 1.00 91.06 229 PRO A CA 1
ATOM 1811 C C . PRO A 1 229 ? -5.182 -8.564 -0.197 1.00 91.06 229 PRO A C 1
ATOM 1813 O O . PRO A 1 229 ? -5.188 -9.741 0.163 1.00 91.06 229 PRO A O 1
ATOM 1816 N N . GLY A 1 230 ? -5.511 -8.212 -1.440 1.00 87.31 230 GLY A N 1
ATOM 1817 C CA . GLY A 1 230 ? -6.018 -9.156 -2.439 1.00 87.31 230 GLY A CA 1
ATOM 1818 C C . GLY A 1 230 ? -5.027 -10.241 -2.875 1.00 87.31 230 GLY A C 1
ATOM 1819 O O . GLY A 1 230 ? -5.466 -11.293 -3.334 1.00 87.31 230 GLY A O 1
ATOM 1820 N N . TRP A 1 231 ? -3.721 -10.004 -2.712 1.00 90.12 231 TRP A N 1
ATOM 1821 C CA . TRP A 1 231 ? -2.648 -10.970 -2.993 1.00 90.12 231 TRP A CA 1
ATOM 1822 C C . TRP A 1 231 ? -2.444 -11.997 -1.866 1.00 90.12 231 TRP A C 1
ATOM 1824 O O . TRP A 1 231 ? -1.713 -12.969 -2.045 1.00 90.12 231 TRP A O 1
ATOM 1834 N N . ALA A 1 232 ? -3.042 -11.786 -0.687 1.00 89.19 232 ALA A N 1
ATOM 1835 C CA . ALA A 1 232 ? -2.852 -12.672 0.456 1.00 89.19 232 ALA A CA 1
ATOM 1836 C C . ALA A 1 232 ? -3.464 -14.057 0.180 1.00 89.19 232 ALA A C 1
ATOM 1838 O O . ALA A 1 232 ? -4.611 -14.169 -0.262 1.00 89.19 232 ALA A O 1
ATOM 1839 N N . ASN A 1 233 ? -2.705 -15.120 0.450 1.00 87.25 233 ASN A N 1
ATOM 1840 C CA . ASN A 1 233 ? -3.104 -16.492 0.127 1.00 87.25 233 ASN A CA 1
ATOM 1841 C C . ASN A 1 233 ? -3.785 -17.217 1.313 1.00 87.25 233 ASN A C 1
ATOM 1843 O O . ASN A 1 233 ? -4.031 -16.638 2.377 1.00 87.25 233 ASN A O 1
ATOM 1847 N N . SER A 1 234 ? -4.067 -18.513 1.140 1.00 86.06 234 SER A N 1
ATOM 1848 C CA . SER A 1 234 ? -4.727 -19.369 2.138 1.00 86.06 234 SER A CA 1
ATOM 1849 C C . SER A 1 234 ? -3.905 -19.684 3.395 1.00 86.06 234 SER A C 1
ATOM 1851 O O . SER A 1 234 ? -4.458 -20.235 4.340 1.00 86.06 234 SER A O 1
ATOM 1853 N N . GLU A 1 235 ? -2.610 -19.367 3.424 1.00 86.56 235 GLU A N 1
ATOM 1854 C CA . GLU A 1 235 ? -1.752 -19.495 4.615 1.00 86.56 235 GLU A CA 1
ATOM 1855 C C . GLU A 1 235 ? -1.866 -18.279 5.549 1.00 86.56 235 GLU A C 1
ATOM 1857 O O . GLU A 1 235 ? -1.275 -18.243 6.633 1.00 86.56 235 GLU A O 1
ATOM 1862 N N . SER A 1 236 ? -2.625 -17.263 5.135 1.00 86.62 236 SER A N 1
ATOM 1863 C CA . SER A 1 236 ? -2.933 -16.113 5.975 1.00 86.62 236 SER A CA 1
ATOM 1864 C C . SER A 1 236 ? -3.816 -16.531 7.146 1.00 86.62 236 SER A C 1
ATOM 1866 O O . SER A 1 236 ? -4.788 -17.269 6.981 1.00 86.62 236 SER A O 1
ATOM 1868 N N . TYR A 1 237 ? -3.508 -16.027 8.335 1.00 84.31 237 TYR A N 1
ATOM 1869 C CA . TYR A 1 237 ? -4.292 -16.302 9.532 1.00 84.31 237 TYR A CA 1
ATOM 1870 C C . TYR A 1 237 ? -4.322 -15.090 10.450 1.00 84.31 237 TYR A C 1
ATOM 1872 O O . TYR A 1 237 ? -3.431 -14.242 10.436 1.00 84.31 237 TYR A O 1
ATOM 1880 N N . ILE A 1 238 ? -5.344 -15.049 11.293 1.00 85.31 238 ILE A N 1
ATOM 1881 C CA . ILE A 1 238 ? -5.481 -14.075 12.365 1.00 85.31 238 ILE A CA 1
ATOM 1882 C C . ILE A 1 238 ? -5.787 -14.811 13.670 1.00 85.31 238 ILE A C 1
ATOM 1884 O O . ILE A 1 238 ? -6.488 -15.826 13.678 1.00 85.31 238 ILE A O 1
ATOM 1888 N N . SER A 1 239 ? -5.234 -14.317 14.770 1.00 83.88 239 SER A N 1
ATOM 1889 C CA . SER A 1 239 ? -5.520 -14.786 16.124 1.00 83.88 239 SER A CA 1
ATOM 1890 C C . SER A 1 239 ? -5.727 -13.597 17.049 1.00 83.88 239 SER A C 1
ATOM 1892 O O . SER A 1 239 ? -5.014 -12.598 16.931 1.00 83.88 239 SER A O 1
ATOM 1894 N N . VAL A 1 240 ? -6.658 -13.728 17.986 1.00 86.69 240 VAL A N 1
ATOM 1895 C CA . VAL A 1 240 ? -6.972 -12.714 18.999 1.00 86.69 240 VAL A CA 1
ATOM 1896 C C . VAL A 1 240 ? -6.701 -13.329 20.364 1.00 86.69 240 VAL A C 1
ATOM 1898 O O . VAL A 1 240 ? -7.200 -14.416 20.640 1.00 86.69 240 VAL A O 1
ATOM 1901 N N . ASP A 1 241 ? -5.885 -12.670 21.186 1.00 86.12 241 ASP A N 1
ATOM 1902 C CA . ASP A 1 241 ? -5.491 -13.130 22.526 1.00 86.12 241 ASP A CA 1
ATOM 1903 C C . ASP A 1 241 ? -5.012 -14.598 22.541 1.00 86.12 241 ASP A C 1
ATOM 1905 O O . ASP A 1 241 ? -5.402 -15.404 23.384 1.00 86.12 241 ASP A O 1
ATOM 1909 N N . ASP A 1 242 ? -4.182 -14.943 21.547 1.00 80.19 242 ASP A N 1
ATOM 1910 C CA . ASP A 1 242 ? -3.631 -16.286 21.298 1.00 80.19 242 ASP A CA 1
ATOM 1911 C C . ASP A 1 242 ? -4.680 -17.392 21.043 1.00 80.19 242 ASP A C 1
ATOM 1913 O O . ASP A 1 242 ? -4.379 -18.585 21.111 1.00 80.19 242 ASP A O 1
ATOM 1917 N N . GLN A 1 243 ? -5.907 -17.009 20.680 1.00 76.44 243 GLN A N 1
ATOM 1918 C CA . GLN A 1 243 ? -6.976 -17.909 20.247 1.00 76.44 243 GLN A CA 1
ATOM 1919 C C . GLN A 1 243 ? -7.259 -17.759 18.748 1.00 76.44 243 GLN A C 1
ATOM 1921 O O . GLN A 1 243 ? -6.956 -16.731 18.138 1.00 76.44 243 GLN A O 1
ATOM 1926 N N . ASN A 1 244 ? -7.864 -18.789 18.143 1.00 67.44 244 ASN A N 1
ATOM 1927 C CA . ASN A 1 244 ? -8.340 -18.722 16.758 1.00 67.44 244 ASN A CA 1
ATOM 1928 C C . ASN A 1 244 ? -9.225 -17.486 16.565 1.00 67.44 244 ASN A C 1
ATOM 1930 O O . ASN A 1 244 ? -10.067 -17.198 17.416 1.00 67.44 244 ASN A O 1
ATOM 1934 N N . ALA A 1 245 ? -9.061 -16.779 15.443 1.00 57.84 245 ALA A N 1
ATOM 1935 C CA . ALA A 1 245 ? -9.884 -15.615 15.157 1.00 57.84 245 ALA A CA 1
ATOM 1936 C C . ALA A 1 245 ? -11.374 -15.969 15.135 1.00 57.84 245 ALA A C 1
ATOM 1938 O O . ALA A 1 245 ? -11.869 -16.687 14.266 1.00 57.84 245 ALA A O 1
ATOM 1939 N N . VAL A 1 246 ? -12.082 -15.406 16.102 1.00 51.59 246 VAL A N 1
ATOM 1940 C CA . VAL A 1 246 ? -13.532 -15.269 16.129 1.00 51.59 246 VAL A CA 1
ATOM 1941 C C . VAL A 1 246 ? -13.871 -13.808 15.816 1.00 51.59 246 VAL A C 1
ATOM 1943 O O . VAL A 1 246 ? -13.018 -12.938 16.020 1.00 51.59 246 VAL A O 1
ATOM 1946 N N . PRO A 1 247 ? -15.083 -13.495 15.324 1.00 42.53 247 PRO A N 1
ATOM 1947 C CA . PRO A 1 247 ? -15.550 -12.113 15.270 1.00 42.53 247 PRO A CA 1
ATOM 1948 C C . PRO A 1 247 ? -15.322 -11.433 16.627 1.00 42.53 247 PRO A C 1
ATOM 1950 O O . PRO A 1 247 ? -15.716 -11.969 17.665 1.00 42.53 247 PRO A O 1
ATOM 1953 N N . LEU A 1 248 ? -14.633 -10.289 16.621 1.00 38.25 248 LEU A N 1
ATOM 1954 C CA . LEU A 1 248 ? -14.311 -9.543 17.833 1.00 38.25 248 LEU A CA 1
ATOM 1955 C C . LEU A 1 248 ? -15.607 -9.052 18.490 1.00 38.25 248 LEU A C 1
ATOM 1957 O O . LEU A 1 248 ? -16.287 -8.177 17.961 1.00 38.25 248 LEU A O 1
ATOM 1961 N N . PHE A 1 249 ? -15.910 -9.583 19.672 1.00 40.22 2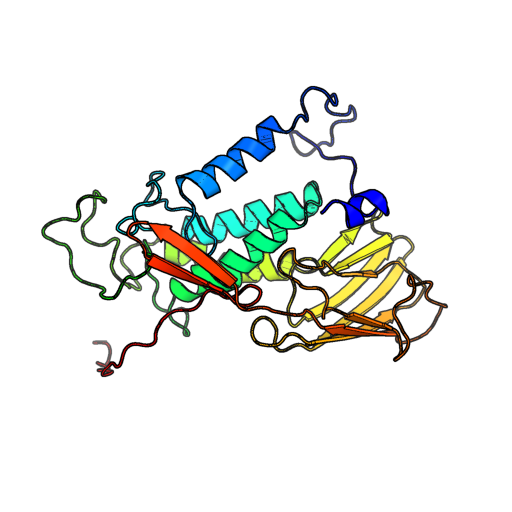49 PHE A N 1
ATOM 1962 C CA . PHE A 1 249 ? -16.847 -8.990 20.625 1.00 40.22 249 PHE A CA 1
ATOM 1963 C C . PHE A 1 249 ? -16.034 -8.576 21.854 1.00 40.22 249 PHE A C 1
ATOM 1965 O O . PHE A 1 249 ? -15.896 -9.369 22.795 1.00 40.22 249 PHE A O 1
ATOM 1972 N N . PRO A 1 250 ? -15.408 -7.385 21.850 1.00 37.12 250 PRO A N 1
ATOM 1973 C CA . PRO A 1 250 ? -14.566 -6.994 22.965 1.00 37.12 250 PRO A CA 1
ATOM 1974 C C . PRO A 1 250 ? -15.412 -6.906 24.236 1.00 37.12 250 PRO A C 1
ATOM 1976 O O . PRO A 1 250 ? -16.544 -6.423 24.227 1.00 37.12 250 PRO A O 1
ATOM 1979 N N . HIS A 1 251 ? -14.857 -7.376 25.346 1.00 34.41 251 HIS A N 1
ATOM 1980 C CA . HIS A 1 251 ? -15.391 -7.098 26.673 1.00 34.41 251 HIS A CA 1
ATOM 1981 C C . HIS A 1 251 ? -14.719 -5.822 27.202 1.00 34.41 251 HIS A C 1
ATOM 1983 O O . HIS A 1 251 ? -13.540 -5.575 26.950 1.00 34.41 251 HIS A O 1
ATOM 1989 N N . ALA A 1 252 ? -15.472 -4.977 27.907 1.00 34.34 252 ALA A N 1
ATOM 1990 C CA . ALA A 1 252 ? -14.966 -3.706 28.421 1.00 34.34 252 ALA A CA 1
ATOM 1991 C C . ALA A 1 252 ? -13.777 -3.906 29.393 1.00 34.34 252 ALA A C 1
ATOM 1993 O O . ALA A 1 252 ? -13.859 -4.743 30.291 1.00 34.34 252 ALA A O 1
ATOM 1994 N N . LYS A 1 253 ? -12.726 -3.073 29.244 1.00 43.03 253 LYS A N 1
ATOM 1995 C CA . LYS A 1 253 ? -11.479 -2.981 30.049 1.00 43.03 253 LYS A CA 1
ATOM 1996 C C . LYS A 1 253 ? -10.409 -4.072 29.856 1.00 43.03 253 LYS A C 1
ATOM 1998 O O . LYS A 1 253 ? -9.884 -4.588 30.842 1.00 43.03 253 LYS A O 1
ATOM 2003 N N . SER A 1 254 ? -10.000 -4.382 28.629 1.00 62.62 254 SER A N 1
ATOM 2004 C CA . SER A 1 254 ? -8.791 -5.198 28.426 1.00 62.62 254 SER A CA 1
ATOM 2005 C C . SER A 1 254 ? -7.905 -4.671 27.303 1.00 62.62 254 SER A C 1
ATOM 2007 O O . SER A 1 254 ? -8.366 -3.967 26.407 1.00 62.62 254 SER A O 1
ATOM 2009 N N . VAL A 1 255 ? -6.608 -4.962 27.423 1.00 78.38 255 VAL A N 1
ATOM 2010 C CA . VAL A 1 255 ? -5.666 -4.872 26.310 1.00 78.38 255 VAL A CA 1
ATOM 2011 C C . VAL A 1 255 ? -5.908 -6.103 25.448 1.00 78.38 255 VAL A C 1
ATOM 2013 O O . VAL A 1 255 ? -5.805 -7.216 25.958 1.00 78.38 255 VAL A O 1
ATOM 2016 N N . THR A 1 256 ? -6.228 -5.904 24.174 1.00 88.12 256 THR A N 1
ATOM 2017 C CA . THR A 1 256 ? -6.406 -6.986 23.202 1.00 88.12 256 THR A CA 1
ATOM 2018 C C . THR A 1 256 ? -5.164 -7.081 22.335 1.00 88.12 256 THR A C 1
ATOM 2020 O O . THR A 1 256 ? -4.693 -6.073 21.799 1.00 88.12 256 THR A O 1
ATOM 2023 N N . THR A 1 257 ? -4.644 -8.295 22.179 1.00 91.69 257 THR A N 1
ATOM 2024 C CA . THR A 1 257 ? -3.535 -8.574 21.263 1.00 91.69 257 THR A CA 1
ATOM 2025 C C . THR A 1 257 ? -4.067 -9.273 20.024 1.00 91.69 257 THR A C 1
ATOM 2027 O O . THR A 1 257 ? -4.751 -10.290 20.124 1.00 91.69 257 THR A O 1
ATOM 2030 N N . ILE A 1 258 ? -3.732 -8.763 18.842 1.00 91.31 258 ILE A N 1
ATOM 2031 C CA . ILE A 1 258 ? -4.065 -9.417 17.573 1.00 91.31 258 ILE A CA 1
ATOM 2032 C C . ILE A 1 258 ? -2.763 -9.774 16.873 1.00 91.31 258 ILE A C 1
ATOM 2034 O O . ILE A 1 258 ? -1.894 -8.922 16.704 1.00 91.31 258 ILE A O 1
ATOM 2038 N N . LYS A 1 259 ? -2.633 -11.022 16.428 1.00 93.06 259 LYS A N 1
ATOM 2039 C CA . LYS A 1 259 ? -1.571 -11.425 15.502 1.00 93.06 259 LYS A CA 1
ATOM 2040 C C . LYS A 1 259 ? -2.198 -11.704 14.151 1.00 93.06 259 LYS A C 1
ATOM 2042 O O . LYS A 1 259 ? -3.158 -12.465 14.067 1.00 93.06 259 LYS A O 1
ATOM 2047 N N . LEU A 1 260 ? -1.650 -11.097 13.111 1.00 91.50 260 LEU A N 1
ATOM 2048 C CA . LEU A 1 260 ? -2.039 -11.328 11.725 1.00 91.50 260 LEU A CA 1
ATOM 2049 C C . LEU A 1 260 ? -0.802 -11.781 10.957 1.00 91.50 260 LEU A C 1
ATOM 2051 O O . LEU A 1 260 ? 0.219 -11.099 10.979 1.00 91.50 260 LEU A O 1
ATOM 2055 N N . ASN A 1 261 ? -0.905 -12.905 10.260 1.00 93.44 261 ASN A N 1
ATOM 2056 C CA . ASN A 1 261 ? 0.055 -13.312 9.245 1.00 93.44 261 ASN A CA 1
ATOM 2057 C C . ASN A 1 261 ? -0.602 -13.211 7.871 1.00 93.44 261 ASN A C 1
ATOM 2059 O O . ASN A 1 261 ? -1.695 -13.742 7.671 1.00 93.44 261 ASN A O 1
ATOM 2063 N N . LEU A 1 262 ? 0.083 -12.575 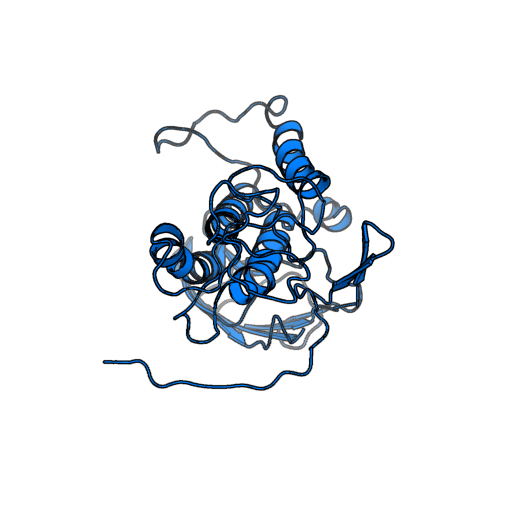6.928 1.00 91.19 262 LEU A N 1
ATOM 2064 C CA . LEU A 1 262 ? -0.318 -12.525 5.525 1.00 91.19 262 LEU A CA 1
ATOM 2065 C C . LEU A 1 262 ? 0.582 -13.447 4.703 1.00 91.19 262 LEU A C 1
ATOM 2067 O O . LEU A 1 262 ? 1.767 -13.167 4.529 1.00 91.19 262 LEU A O 1
ATOM 2071 N N . GLY A 1 263 ? 0.033 -14.545 4.191 1.00 91.44 263 GLY A N 1
ATOM 2072 C CA . GLY A 1 263 ? 0.778 -15.450 3.322 1.00 91.44 263 GLY A CA 1
ATOM 2073 C C . GLY A 1 263 ? 1.104 -14.777 1.986 1.00 91.44 263 GLY A C 1
ATOM 2074 O O . GLY A 1 263 ? 0.211 -14.285 1.295 1.00 91.44 263 GLY A O 1
ATOM 2075 N N . MET A 1 264 ? 2.399 -14.716 1.661 1.00 95.12 264 MET A N 1
ATOM 2076 C CA . MET A 1 264 ? 2.956 -14.000 0.509 1.00 95.12 264 MET A CA 1
ATOM 2077 C C . MET A 1 264 ? 3.617 -14.983 -0.459 1.00 95.12 264 MET A C 1
ATOM 2079 O O . MET A 1 264 ? 4.807 -15.292 -0.309 1.00 95.12 264 MET A O 1
ATOM 2083 N N . ASP A 1 265 ? 2.867 -15.435 -1.461 1.00 95.31 265 ASP A N 1
ATOM 2084 C CA . ASP A 1 265 ? 3.427 -16.222 -2.558 1.00 95.31 265 ASP A CA 1
ATOM 2085 C C . ASP A 1 265 ? 4.300 -15.369 -3.481 1.00 95.31 265 ASP A C 1
ATOM 2087 O O . ASP A 1 265 ? 4.184 -14.141 -3.548 1.00 95.31 265 ASP A O 1
ATOM 2091 N N . ILE A 1 266 ? 5.186 -16.046 -4.214 1.00 97.44 266 ILE A N 1
ATOM 2092 C CA . ILE A 1 266 ? 5.862 -15.442 -5.358 1.00 97.44 266 ILE A CA 1
ATOM 2093 C C . ILE A 1 266 ? 4.881 -15.436 -6.528 1.00 97.44 266 ILE A C 1
ATOM 2095 O O . ILE A 1 266 ? 4.472 -16.493 -7.010 1.00 97.44 266 ILE A O 1
ATOM 2099 N N . GLU A 1 267 ? 4.558 -14.250 -7.029 1.00 96.38 267 GLU A N 1
ATOM 2100 C CA . GLU A 1 267 ? 3.749 -14.086 -8.232 1.00 96.38 267 GLU A CA 1
ATOM 2101 C C . GLU A 1 267 ? 4.630 -13.722 -9.427 1.00 96.38 267 GLU A C 1
ATOM 2103 O O . GLU A 1 267 ? 5.530 -12.884 -9.337 1.00 96.38 267 GLU A O 1
ATOM 2108 N N . VAL A 1 268 ? 4.344 -14.337 -10.575 1.00 96.94 268 VAL A N 1
ATOM 2109 C CA . VAL A 1 268 ? 5.033 -14.059 -11.839 1.00 96.94 268 VAL A CA 1
ATOM 2110 C C . VAL A 1 268 ? 4.033 -13.480 -12.834 1.00 96.94 268 VAL A C 1
ATOM 2112 O O . VAL A 1 268 ? 3.184 -14.189 -13.377 1.00 96.94 268 VAL A O 1
ATOM 2115 N N . GLU A 1 269 ? 4.149 -12.183 -13.104 1.00 93.44 269 GLU A N 1
ATOM 2116 C CA . GLU A 1 269 ? 3.340 -11.471 -14.091 1.00 93.44 269 GLU A CA 1
ATOM 2117 C C . GLU A 1 269 ? 4.021 -11.543 -15.466 1.00 93.44 269 GLU A C 1
ATOM 2119 O O . GLU A 1 269 ? 5.159 -11.101 -15.636 1.00 93.44 269 GLU A O 1
ATOM 2124 N N . ARG A 1 270 ? 3.325 -12.064 -16.484 1.00 92.94 270 ARG A N 1
ATOM 2125 C CA . ARG A 1 270 ? 3.820 -12.024 -17.870 1.00 92.94 270 ARG A CA 1
ATOM 2126 C C . ARG A 1 270 ? 3.731 -10.610 -18.431 1.00 92.94 270 ARG A C 1
ATOM 2128 O O . ARG A 1 270 ? 2.699 -9.953 -18.332 1.00 92.94 270 ARG A O 1
ATOM 2135 N N . ARG A 1 271 ? 4.796 -10.175 -19.098 1.00 89.19 271 ARG A N 1
ATOM 2136 C CA . ARG A 1 271 ? 4.923 -8.847 -19.701 1.00 89.19 271 ARG A CA 1
ATOM 2137 C C . ARG A 1 271 ? 5.275 -8.942 -21.187 1.00 89.19 271 ARG A C 1
ATOM 2139 O O . ARG A 1 271 ? 5.426 -10.024 -21.755 1.00 89.19 271 ARG A O 1
ATOM 2146 N N . SER A 1 272 ? 5.341 -7.788 -21.850 1.00 84.38 272 SER A N 1
ATOM 2147 C CA . SER A 1 272 ? 5.679 -7.688 -23.275 1.00 84.38 272 SER A CA 1
ATOM 2148 C C . SER A 1 272 ? 7.017 -8.364 -23.592 1.00 84.38 272 SER A C 1
ATOM 2150 O O . SER A 1 272 ? 7.895 -8.440 -22.734 1.00 84.38 272 SER A O 1
ATOM 2152 N N . ASN A 1 273 ? 7.210 -8.801 -24.837 1.00 86.56 273 ASN A N 1
ATOM 2153 C CA . ASN A 1 273 ? 8.472 -9.382 -25.316 1.00 86.56 273 ASN A CA 1
ATOM 2154 C C . ASN A 1 273 ? 8.961 -10.590 -24.488 1.00 86.56 273 ASN A C 1
ATOM 2156 O O . ASN A 1 273 ? 10.155 -10.718 -24.240 1.00 86.56 273 ASN A O 1
ATOM 2160 N N . ASN A 1 274 ? 8.045 -11.460 -24.038 1.00 90.00 274 ASN A N 1
ATOM 2161 C CA . ASN A 1 274 ? 8.338 -12.632 -23.193 1.00 90.00 274 ASN A CA 1
ATOM 2162 C C . ASN A 1 274 ? 9.070 -12.306 -21.876 1.00 90.00 274 ASN A C 1
ATOM 2164 O O . ASN A 1 274 ? 9.671 -13.191 -21.270 1.00 90.00 274 ASN A O 1
ATOM 2168 N N . SER A 1 275 ? 9.015 -11.051 -21.427 1.00 90.38 275 SER A N 1
ATOM 2169 C CA . SER A 1 275 ? 9.530 -10.666 -20.116 1.00 90.38 275 SER A CA 1
ATOM 2170 C C . SER A 1 275 ? 8.556 -11.055 -19.005 1.00 90.38 275 SER A C 1
ATOM 2172 O O . SER A 1 275 ? 7.380 -11.353 -19.247 1.00 90.38 275 SER A O 1
ATOM 2174 N N . ILE A 1 276 ? 9.060 -11.050 -17.775 1.00 94.19 276 ILE A N 1
ATOM 2175 C CA . ILE A 1 276 ? 8.273 -11.279 -16.568 1.00 94.19 276 ILE A CA 1
ATOM 2176 C C . ILE A 1 276 ? 8.551 -10.178 -15.546 1.00 94.19 276 ILE A C 1
ATOM 2178 O O . ILE A 1 276 ? 9.638 -9.601 -15.531 1.00 94.19 276 ILE A O 1
ATOM 2182 N N . ALA A 1 277 ? 7.575 -9.916 -14.687 1.00 94.62 277 ALA A N 1
ATOM 2183 C CA . ALA A 1 277 ? 7.759 -9.208 -13.430 1.00 94.62 277 ALA A CA 1
ATOM 2184 C C . ALA A 1 277 ? 7.516 -10.181 -12.274 1.00 94.62 277 ALA A C 1
ATOM 2186 O O . ALA A 1 277 ? 6.646 -11.047 -12.362 1.00 94.62 277 ALA A O 1
ATOM 2187 N N . VAL A 1 278 ? 8.314 -10.057 -11.217 1.00 97.12 278 VAL A N 1
ATOM 2188 C CA . VAL A 1 278 ? 8.247 -10.932 -10.044 1.00 97.12 278 VAL A CA 1
ATOM 2189 C C . VAL A 1 278 ? 7.791 -10.108 -8.851 1.00 97.12 278 VAL A C 1
ATOM 2191 O O . VAL A 1 278 ? 8.351 -9.044 -8.576 1.00 97.12 278 VAL A O 1
ATOM 2194 N N . HIS A 1 279 ? 6.779 -10.604 -8.150 1.00 97.31 279 HIS A N 1
ATOM 2195 C CA . HIS A 1 279 ? 6.223 -9.979 -6.960 1.00 97.31 279 HIS A CA 1
ATOM 2196 C C . HIS A 1 279 ? 6.253 -10.937 -5.775 1.00 97.31 279 HIS A C 1
ATOM 2198 O O . HIS A 1 279 ? 6.215 -12.154 -5.949 1.00 97.31 279 HIS A O 1
ATOM 2204 N N . ARG A 1 280 ? 6.290 -10.376 -4.566 1.00 97.38 280 ARG A N 1
ATOM 2205 C CA . ARG A 1 280 ? 5.992 -11.095 -3.326 1.00 97.38 280 ARG A CA 1
ATOM 2206 C C . ARG A 1 280 ? 5.299 -10.141 -2.363 1.00 97.38 280 ARG A C 1
ATOM 2208 O O . ARG A 1 280 ? 5.894 -9.149 -1.941 1.00 97.38 280 ARG A O 1
ATOM 2215 N N . GLY A 1 281 ? 4.050 -10.439 -2.021 1.00 96.06 281 GLY A N 1
ATOM 2216 C CA . GLY A 1 281 ? 3.212 -9.494 -1.285 1.00 96.06 281 GLY A CA 1
ATOM 2217 C C . GLY A 1 281 ? 3.061 -8.170 -2.052 1.00 96.06 281 GLY A C 1
ATOM 2218 O O . GLY A 1 281 ? 2.862 -8.196 -3.269 1.00 96.06 281 GLY A O 1
ATOM 2219 N N . PRO A 1 282 ? 3.208 -7.001 -1.401 1.00 96.62 282 PRO A N 1
ATOM 2220 C CA . PRO A 1 282 ? 3.126 -5.718 -2.094 1.00 96.62 282 PRO A CA 1
ATOM 2221 C C . PRO A 1 282 ? 4.398 -5.380 -2.892 1.00 96.62 282 PRO A C 1
ATOM 2223 O O . PRO A 1 282 ? 4.395 -4.396 -3.627 1.00 96.62 282 PRO A O 1
ATOM 2226 N N . LEU A 1 283 ? 5.492 -6.142 -2.753 1.00 97.56 283 LEU A N 1
ATOM 2227 C CA . LEU A 1 283 ? 6.797 -5.807 -3.327 1.00 97.56 283 LEU A CA 1
ATOM 2228 C C . LEU A 1 283 ? 6.951 -6.319 -4.763 1.00 97.56 283 LEU A C 1
ATOM 2230 O O . LEU A 1 283 ? 6.612 -7.456 -5.087 1.00 97.56 283 LEU A O 1
ATOM 2234 N N . PHE A 1 284 ? 7.517 -5.475 -5.618 1.00 95.94 284 PHE A N 1
ATOM 2235 C CA . PHE A 1 284 ? 8.009 -5.764 -6.959 1.00 95.94 284 PHE A CA 1
ATOM 2236 C C . PHE A 1 284 ? 9.536 -5.863 -6.912 1.00 95.94 284 PHE A C 1
ATOM 2238 O O . PHE A 1 284 ? 10.209 -4.965 -6.412 1.00 95.94 284 PHE A O 1
ATOM 2245 N N . TYR A 1 285 ? 10.080 -6.959 -7.436 1.00 95.12 285 TYR A N 1
ATOM 2246 C CA . TYR A 1 285 ? 11.507 -7.253 -7.354 1.00 95.12 285 TYR A CA 1
ATOM 2247 C C . TYR A 1 285 ? 12.256 -6.833 -8.617 1.00 95.12 285 TYR A C 1
ATOM 2249 O O . TYR A 1 285 ? 11.758 -6.962 -9.737 1.00 95.12 285 TYR A O 1
ATOM 2257 N N . ALA A 1 286 ? 13.498 -6.405 -8.414 1.00 91.44 286 ALA A N 1
ATOM 2258 C CA . ALA A 1 286 ? 14.480 -6.167 -9.460 1.00 91.44 286 ALA A CA 1
ATOM 2259 C C . ALA A 1 286 ? 15.693 -7.087 -9.269 1.00 91.44 286 ALA A C 1
ATOM 2261 O O . ALA A 1 286 ? 15.943 -7.596 -8.175 1.00 91.44 286 ALA A O 1
ATOM 2262 N N . VAL A 1 287 ? 16.441 -7.301 -10.350 1.00 89.50 287 VAL A N 1
ATOM 2263 C CA . VAL A 1 287 ? 17.742 -7.971 -10.294 1.00 89.50 287 VAL A CA 1
ATOM 2264 C C . VAL A 1 287 ? 18.782 -6.940 -9.886 1.00 89.50 287 VAL A C 1
ATOM 2266 O O . VAL A 1 287 ? 18.919 -5.917 -10.554 1.00 89.50 287 VAL A O 1
ATOM 2269 N N . ASP A 1 288 ? 19.501 -7.222 -8.804 1.00 87.56 288 ASP A N 1
ATOM 2270 C CA . ASP A 1 288 ? 20.628 -6.396 -8.386 1.00 87.56 288 ASP A CA 1
ATOM 2271 C C . ASP A 1 288 ? 21.763 -6.484 -9.417 1.00 87.56 288 ASP A C 1
ATOM 2273 O O . ASP A 1 288 ? 22.112 -7.573 -9.890 1.00 87.56 288 ASP A O 1
ATOM 2277 N N . LEU A 1 289 ? 22.310 -5.333 -9.799 1.00 85.88 289 LEU A N 1
ATOM 2278 C CA . LEU A 1 289 ? 23.390 -5.228 -10.773 1.00 85.88 289 LEU A CA 1
ATOM 2279 C C . LEU A 1 289 ? 24.658 -4.813 -10.039 1.00 85.88 289 LEU A C 1
ATOM 2281 O O . LEU A 1 289 ? 24.669 -3.797 -9.356 1.00 85.88 289 LEU A O 1
ATOM 2285 N N . ALA A 1 290 ? 25.745 -5.560 -10.234 1.00 89.38 290 ALA A N 1
ATOM 2286 C CA . ALA A 1 290 ? 27.035 -5.180 -9.673 1.00 89.38 290 ALA A CA 1
ATOM 2287 C C . ALA A 1 290 ? 27.448 -3.784 -10.167 1.00 89.38 290 ALA A C 1
ATOM 2289 O O . ALA A 1 290 ? 27.493 -3.531 -11.376 1.00 89.38 290 ALA A O 1
ATOM 2290 N N . HIS A 1 291 ? 27.789 -2.897 -9.235 1.00 81.94 291 HIS A N 1
ATOM 2291 C CA . HIS A 1 291 ? 28.184 -1.523 -9.522 1.00 81.94 291 HIS A CA 1
ATOM 2292 C C . HIS A 1 291 ? 29.436 -1.115 -8.737 1.00 81.94 291 HIS A C 1
ATOM 2294 O O . HIS A 1 291 ? 29.827 -1.758 -7.765 1.00 81.94 291 HIS A O 1
ATOM 2300 N N . ASN A 1 292 ? 30.070 -0.028 -9.184 1.00 86.62 292 ASN A N 1
ATOM 2301 C CA . ASN A 1 292 ? 31.135 0.654 -8.454 1.00 86.62 292 ASN A CA 1
ATOM 2302 C C . ASN A 1 292 ? 30.632 2.037 -8.041 1.00 86.62 292 ASN A C 1
ATOM 2304 O O . ASN A 1 292 ? 30.211 2.815 -8.899 1.00 86.62 292 ASN A O 1
ATOM 2308 N N . ASP A 1 293 ? 30.745 2.368 -6.759 1.00 81.75 293 ASP A N 1
ATOM 2309 C CA . ASP A 1 293 ? 30.395 3.693 -6.254 1.00 81.75 293 ASP A CA 1
ATOM 2310 C C . ASP A 1 293 ? 31.587 4.650 -6.351 1.00 81.75 293 ASP A C 1
ATOM 2312 O O . ASP A 1 293 ? 32.691 4.358 -5.891 1.00 81.75 293 ASP A O 1
ATOM 2316 N N . THR A 1 294 ? 31.369 5.819 -6.957 1.00 81.75 294 THR A N 1
ATOM 2317 C CA . THR A 1 294 ? 32.348 6.913 -6.986 1.00 81.75 294 THR A CA 1
ATOM 2318 C C . THR A 1 294 ? 31.703 8.176 -6.433 1.00 81.75 294 THR A C 1
ATOM 2320 O O . THR A 1 294 ? 30.843 8.777 -7.073 1.00 81.75 294 THR A O 1
ATOM 2323 N N . THR A 1 295 ? 32.137 8.607 -5.252 1.00 79.00 295 THR A N 1
ATOM 2324 C CA . THR A 1 295 ? 31.633 9.825 -4.608 1.00 79.00 295 THR A CA 1
ATOM 2325 C C . THR A 1 295 ? 32.578 10.987 -4.883 1.00 79.00 295 THR A C 1
ATOM 2327 O O . THR A 1 295 ? 33.786 10.870 -4.690 1.00 79.00 295 THR A O 1
ATOM 2330 N N . THR A 1 296 ? 32.037 12.130 -5.302 1.00 76.06 296 THR A N 1
ATOM 2331 C CA . THR A 1 296 ? 32.801 13.376 -5.459 1.00 76.06 296 THR A CA 1
ATOM 2332 C C . THR A 1 296 ? 32.242 14.420 -4.503 1.00 76.06 296 THR A C 1
ATOM 2334 O O . THR A 1 296 ? 31.032 14.635 -4.464 1.00 76.06 296 THR A O 1
ATOM 2337 N N . SER A 1 297 ? 33.107 15.069 -3.722 1.00 77.19 297 SER A N 1
ATOM 2338 C CA . SER A 1 297 ? 32.697 16.169 -2.845 1.00 77.19 297 SER A CA 1
ATOM 2339 C C . SER A 1 297 ? 32.054 17.285 -3.665 1.00 77.19 297 SER A C 1
ATOM 2341 O O . SER A 1 297 ? 32.604 17.699 -4.686 1.00 77.19 297 SER A O 1
ATOM 2343 N N . ALA A 1 298 ? 30.908 17.792 -3.208 1.00 66.50 298 ALA A N 1
ATOM 2344 C CA . ALA A 1 298 ? 30.279 18.945 -3.834 1.00 66.50 298 ALA A CA 1
ATOM 2345 C C . ALA A 1 298 ? 31.261 20.128 -3.853 1.00 66.50 298 ALA A C 1
ATOM 2347 O O . ALA A 1 298 ? 31.860 20.458 -2.824 1.00 66.50 298 ALA A O 1
ATOM 2348 N N . LEU A 1 299 ? 31.423 20.759 -5.020 1.00 64.69 299 LEU A N 1
ATOM 2349 C CA . LEU A 1 299 ? 32.113 22.041 -5.129 1.00 64.69 299 LEU A CA 1
ATOM 2350 C C . LEU A 1 299 ? 31.273 23.062 -4.349 1.00 64.69 299 LEU A C 1
ATOM 2352 O O . LEU A 1 299 ? 30.141 23.346 -4.740 1.00 64.69 299 LEU A O 1
ATOM 2356 N N . ARG A 1 300 ? 31.791 23.512 -3.203 1.00 46.72 300 ARG A N 1
ATOM 2357 C CA . ARG A 1 300 ? 31.211 24.614 -2.426 1.00 46.72 300 ARG A CA 1
ATOM 2358 C C . ARG A 1 300 ? 31.516 25.950 -3.083 1.00 46.72 300 ARG A C 1
ATOM 2360 O O . ARG A 1 300 ? 32.647 26.087 -3.600 1.00 46.72 300 ARG A O 1
#

InterPro domains:
  IPR012878 Non-reducing end beta-L-arabinofuranosidase-like, GH127 catalytic domain [PF07944] (69-113)

pLDDT: mean 79.12, std 19.99, range [28.39, 98.56]

Radius of gyration: 21.61 Å; chains: 1; bounding box: 63×44×59 Å

Sequence (300 aa):
MKTAREHGFSWKGDFFVDNGTFPRTAVPEEEATMAKYARLDMIWKYHGRPQGIFSTDEYLAGLHPSRGTEFCASVEAMFSLEMMYATLGDPAWADLTEKIAYNAMPAQITADWWSQQYLHQTNQIWVGNHTEGVPWTDNNIRGIISVYKFSKGTVNHPQGWPKFWSNSFLLADNGTALVHALLGPATLGTTLGNAVDTNVTVDTLYPFGSLFSYTIASSAPYTFYIRIPGWANSESYISVDDQN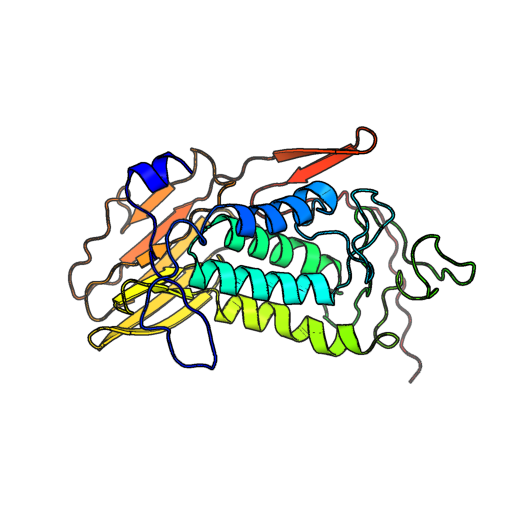AVPLFPHAKSVTTIKLNLGMDIEVERRSNNSIAVHRGPLFYAVDLAHNDTTTSALR

Foldseek 3Di:
DVVCVVVPPFQDDDDDDDDPDGDPDGDPPVVVDCPVVVVVVCQCVFANDQLLFGFCPVHRDGQDQLGFHFLLRLQVLLLVLLVVCLGRVDLVSLLSSLSSVQGVLPVQADPVRQKGAGTHTDPPPDADQQVVDDPHDPDRHRSHTDNPDDVVNSVRSVVRVVSLQVSQKHATPQQQEIERRNDDFDWDWDAGPPRKTKIKGWDDPPPVFFKIKIKMFIQADGYYHYDQHPQFDPVKAKDKPNHGDDRDPDHGGDTIIMMIGGAWDWDWDQGPPRDIWIDTRSDTDDDDDDDDDDDDDDDD

Secondary structure (DSSP, 8-state):
-HHHHHTT---------STTS--SSPPPTTTSSTHHHHHHHHHHHHHB-TTSSB-BSSSB--S-TT--EEHHHHHHHHHHHHHHHHHH--HHHHHHHHHIIIIIHHHTB-TTSS-EESEE-TT-------TT-BTTBSSTTTTSEESSS-HHHHHHGGGHHHHHHHTSEEEEGGGTEEEE-S-SSEEEEEEEGGGEEEEEEEEE-TTT--EEEEEEEESS---EEE---TT--TT-EEEETTEE-----PPSS-EEEEEEE---PEEEEE-GGG-EEEEETTEEE---------------